Protein AF-A0A3M7KT30-F1 (afdb_monomer_lite)

pLDDT: mean 84.47, std 14.58, range [31.27, 97.88]

Sequence (359 aa):
PGTVALREIRKYQKSTELLIRKLPFQRLVREIAQDFKTDLRFQSSAVLALQEAAEAYLVGLFEDTNLAAIHAKRGKTSGSKAVSKSSKAGLQFPVGRIARYLKNGRYAERIGAGAPVYLAAVLEYLAAEVLELAGNAARDNKKTRIVPRHIQLAVRNDEELSKLLAGVTIAEGGVLPNIQSVLLPKKTGKKDEVSSDRPRGRMTNLTALAVAVGVPLGAGQALGIWSAPDIKDWYPKLQKPSWTPPVLFFGPAWSVLYTLMGFAAYRVWQAGAPPLAMGLYTLQLVLNLAWQPLMFKAHDLRAASYDITALLVVLAATIVEFRKVDPAASTLLLPYFAFSAFAAALTYAFRQRNPPKVD

Foldseek 3Di:
DDPVVVVVVVVPVVDPDQPDDLVVQVVVVVVVVCVVPNPDDDDPVRSVVVSVVVRVVVVVVVVVVVVVVVVVPDPDDDPDDPDQPCRVLVAPFRLVVQVVVCVVVCPDPDDDSCNSSVVRVVVRVVVVLLCLQLCLLCVLVVHPDRDLLSSLCSQCVDPVSCVVCVPPDRPPNDDDDDDDPVPDPPDDDDDDDDDDDHRQHPVNLVVLLCCLLVVLLVLVVVLCVVLVVLVVPPVVVFDFDPPDDDPVVVSVLSNLLSNLLSVLVSVCVVLPHDPLLVVLSVVLSVLVSVLSCCVRVVVPLPVSLVSLVVSLVSLVVNLVSSCVRPVVSSVSCVSVSVVSVVVSVRSVRSCVRCPDDPD

Radius of gyration: 32.73 Å; chains: 1; bounding box: 78×75×85 Å

Secondary structure (DSSP, 8-state):
--HHHHHHHHHHTT----SS-HHHHHHHHHHHHHHH-TTPPPPHHHHHHHHHHHHHHHHHHHHHHHHHHHHHT--SS--S----HHHHHT-SS-HHHHHHHHHHHT-SS---TTHHHHHHHHHHHHHHHHHHHHHHHHHHTT-SS--HHHHHHHHHHSHHHHHHTTT---TT--------GGGS----S------------HHHHHHHHHHHHHHHHHHHHHHHHHTHHHHHHTGGGS---TTPPPHHHHHHHHHHHHHHHHHHHHHHHHTT--HHHHHHHHHHHHHHHHHHHHHHTS--HHHHHHHHHHHHHHHHHHHHHHHHH-HHHHHHTHHHHHHHHHHHHHHHHHHHHSPPP--

Structure (mmCIF, N/CA/C/O backbone):
data_AF-A0A3M7KT30-F1
#
_entry.id   AF-A0A3M7KT30-F1
#
loop_
_atom_site.group_PDB
_atom_site.id
_atom_site.type_symbol
_atom_site.label_atom_id
_atom_site.label_alt_id
_atom_site.label_comp_id
_atom_site.label_asym_id
_atom_site.label_entity_id
_atom_site.label_seq_id
_atom_site.pdbx_PDB_ins_code
_atom_site.Cartn_x
_atom_site.Cartn_y
_atom_site.Cartn_z
_atom_site.occupancy
_atom_site.B_iso_or_equiv
_atom_site.auth_seq_id
_atom_site.auth_comp_id
_atom_site.auth_asym_id
_atom_site.auth_atom_id
_atom_site.pdbx_PDB_model_num
ATOM 1 N N . PRO A 1 1 ? -34.523 23.039 30.011 1.00 57.75 1 PRO A N 1
ATOM 2 C CA . PRO A 1 1 ? -35.481 21.952 29.687 1.00 57.75 1 PRO A CA 1
ATOM 3 C C . PRO A 1 1 ? -36.444 21.722 30.859 1.00 57.75 1 PRO A C 1
ATOM 5 O O . PRO A 1 1 ? -35.989 21.692 31.999 1.00 57.75 1 PRO A O 1
ATOM 8 N N . GLY A 1 2 ? -37.750 21.628 30.596 1.00 72.88 2 GLY A N 1
ATOM 9 C CA . GLY A 1 2 ? -38.762 21.416 31.638 1.00 72.88 2 GLY A CA 1
ATOM 10 C C . GLY A 1 2 ? -38.700 20.018 32.272 1.00 72.88 2 GLY A C 1
ATOM 11 O O . GLY A 1 2 ? -38.123 19.088 31.708 1.00 72.88 2 GLY A O 1
ATOM 12 N N . THR A 1 3 ? -39.319 19.856 33.443 1.00 77.12 3 THR A N 1
ATOM 13 C CA . THR A 1 3 ? -39.376 18.593 34.209 1.00 77.12 3 THR A CA 1
ATOM 14 C C . THR A 1 3 ? -40.065 17.452 33.451 1.00 77.12 3 THR A C 1
ATOM 16 O O . THR A 1 3 ? -39.685 16.293 33.614 1.00 77.12 3 THR A O 1
ATOM 19 N N . VAL A 1 4 ? -41.025 17.772 32.577 1.00 72.62 4 VAL A N 1
ATOM 20 C CA . VAL A 1 4 ? -41.719 16.812 31.700 1.00 72.62 4 VAL A CA 1
ATOM 21 C C . VAL A 1 4 ? -40.769 16.236 30.646 1.00 72.62 4 VAL A C 1
ATOM 23 O O . VAL A 1 4 ? -40.643 15.020 30.551 1.00 72.62 4 VAL A O 1
ATOM 26 N N . ALA A 1 5 ? -40.001 17.086 29.956 1.00 72.19 5 ALA A N 1
ATOM 27 C CA . ALA A 1 5 ? -39.020 16.650 28.957 1.00 72.19 5 ALA A CA 1
ATOM 28 C C . ALA A 1 5 ? -37.950 15.725 29.562 1.00 72.19 5 ALA A C 1
ATOM 30 O O . ALA A 1 5 ? -37.590 14.711 28.975 1.00 72.19 5 ALA A O 1
ATOM 31 N N . LEU A 1 6 ? -37.472 16.018 30.778 1.00 72.81 6 LEU A N 1
ATOM 32 C CA . LEU A 1 6 ? -36.521 15.141 31.475 1.00 72.81 6 LEU A CA 1
ATOM 33 C C . LEU A 1 6 ? -37.134 13.785 31.859 1.00 72.81 6 LEU A C 1
ATOM 35 O O . LEU A 1 6 ? -36.428 12.775 31.872 1.00 72.81 6 LEU A O 1
ATOM 39 N N . ARG A 1 7 ? -38.435 13.744 32.172 1.00 85.69 7 ARG A N 1
ATOM 40 C CA . ARG A 1 7 ? -39.161 12.498 32.451 1.00 85.69 7 ARG A CA 1
ATOM 41 C C . ARG A 1 7 ? -39.341 11.668 31.181 1.00 85.69 7 ARG A C 1
ATOM 43 O O . ARG A 1 7 ? -39.123 10.463 31.230 1.00 85.69 7 ARG A O 1
ATOM 50 N N . GLU A 1 8 ? -39.681 12.303 30.064 1.00 77.94 8 GLU A N 1
ATOM 51 C CA . GLU A 1 8 ? -39.823 11.646 28.760 1.00 77.94 8 GLU A CA 1
ATOM 52 C C . GLU A 1 8 ? -38.491 11.103 28.247 1.00 77.94 8 GLU A C 1
ATOM 54 O O . GLU A 1 8 ? -38.425 9.935 27.885 1.00 77.94 8 GLU A O 1
ATOM 59 N N . ILE A 1 9 ? -37.406 11.880 28.330 1.00 79.25 9 ILE A N 1
ATOM 60 C CA . ILE A 1 9 ? -36.055 11.410 27.979 1.00 79.25 9 ILE A CA 1
ATOM 61 C C . ILE A 1 9 ? -35.697 10.162 28.790 1.00 79.25 9 ILE A C 1
ATOM 63 O O . ILE A 1 9 ? -35.266 9.161 28.228 1.00 79.25 9 ILE A O 1
ATOM 67 N N . ARG A 1 10 ? -35.929 10.177 30.109 1.00 82.25 10 ARG A N 1
ATOM 68 C CA . ARG A 1 10 ? -35.672 9.008 30.966 1.00 82.25 10 ARG A CA 1
ATOM 69 C C . ARG A 1 10 ? -36.582 7.821 30.651 1.00 82.25 10 ARG A C 1
ATOM 71 O O . ARG A 1 10 ? -36.157 6.690 30.860 1.00 82.25 10 ARG A O 1
ATOM 78 N N . LYS A 1 11 ? -37.818 8.061 30.202 1.00 84.88 11 LYS A N 1
ATOM 79 C CA . LYS A 1 11 ? -38.741 7.011 29.752 1.00 84.88 11 LYS A CA 1
ATOM 80 C C . LYS A 1 11 ? -38.208 6.364 28.471 1.00 84.88 11 LYS A C 1
ATOM 82 O O . LYS A 1 11 ? -38.023 5.154 28.465 1.00 84.88 11 LYS A O 1
ATOM 87 N N . TYR A 1 12 ? -37.876 7.164 27.456 1.00 78.56 12 TYR A N 1
ATOM 88 C CA . TYR A 1 12 ? -37.377 6.675 26.168 1.00 78.56 12 TYR A CA 1
ATOM 89 C C . TYR A 1 12 ? -35.990 6.031 26.263 1.00 78.56 12 TYR A C 1
ATOM 91 O O . TYR A 1 12 ? -35.747 5.030 25.611 1.00 78.56 12 TYR A O 1
ATOM 99 N N . GLN A 1 13 ? -35.107 6.509 27.144 1.00 78.44 13 GLN A N 1
ATOM 100 C CA . GLN A 1 13 ? -33.811 5.862 27.409 1.00 78.44 13 GLN A CA 1
ATOM 101 C C . GLN A 1 13 ? -33.932 4.479 28.068 1.00 78.44 13 GLN A C 1
ATOM 103 O O . GLN A 1 13 ? -32.969 3.717 28.069 1.00 78.44 13 GLN A O 1
ATOM 108 N N . LYS A 1 14 ? -35.085 4.166 28.671 1.00 83.31 14 LYS A N 1
ATOM 109 C CA . LYS A 1 14 ? -35.356 2.877 29.323 1.00 83.31 14 LYS A CA 1
ATOM 110 C C . LYS A 1 14 ? -36.206 1.936 28.468 1.00 83.31 14 LYS A C 1
ATOM 112 O O . LYS A 1 14 ? -36.348 0.776 28.840 1.00 83.31 14 LYS A O 1
ATOM 117 N N . SER A 1 15 ? -36.779 2.418 27.368 1.00 78.69 15 SER A N 1
ATOM 118 C CA . SER A 1 15 ? -37.619 1.637 26.460 1.00 78.69 15 SER A CA 1
ATOM 119 C C . SER A 1 15 ? -36.925 1.438 25.119 1.00 78.69 15 SER A C 1
ATOM 121 O O . SER A 1 15 ? -36.250 2.337 24.636 1.00 78.69 15 SER A O 1
ATOM 123 N N . THR A 1 16 ? -37.172 0.311 24.463 1.00 80.62 16 THR A N 1
ATOM 124 C CA . THR A 1 16 ? -36.776 0.079 23.062 1.00 80.62 16 THR A CA 1
ATOM 125 C C . THR A 1 16 ? -37.938 0.323 22.095 1.00 80.62 16 THR A C 1
ATOM 127 O O . THR A 1 16 ? -37.958 -0.218 20.994 1.00 80.62 16 THR A O 1
ATOM 130 N N . GLU A 1 17 ? -38.958 1.067 22.529 1.00 81.75 17 GLU A N 1
ATOM 131 C CA . GLU A 1 17 ? -40.117 1.397 21.702 1.00 81.75 17 GLU A CA 1
ATOM 132 C C . GLU A 1 17 ? -39.745 2.441 20.645 1.00 81.75 17 GLU A C 1
ATOM 134 O O . GLU A 1 17 ? -39.062 3.423 20.933 1.00 81.75 17 GLU A O 1
ATOM 139 N N . LEU A 1 18 ? -40.235 2.217 19.428 1.00 83.69 18 LEU A N 1
ATOM 140 C CA . LEU A 1 18 ? -40.101 3.136 18.306 1.00 83.69 18 LEU A CA 1
ATOM 141 C C . LEU A 1 18 ? -41.002 4.371 18.498 1.00 83.69 18 LEU A C 1
ATOM 143 O O . LEU A 1 18 ? -42.106 4.282 19.040 1.00 83.69 18 LEU A O 1
ATOM 147 N N . LEU A 1 19 ? -40.514 5.530 18.062 1.00 84.88 19 LEU A N 1
ATOM 148 C CA . LEU A 1 19 ? -41.143 6.846 18.171 1.00 84.88 19 LEU A CA 1
ATOM 149 C C . LEU A 1 19 ? -42.423 6.951 17.336 1.00 84.88 19 LEU A C 1
ATOM 151 O O . LEU A 1 19 ? -43.377 7.620 17.744 1.00 84.88 19 LEU A O 1
ATOM 155 N N . ILE A 1 20 ? -42.464 6.308 16.167 1.00 88.12 20 ILE A N 1
ATOM 156 C CA . ILE A 1 20 ? -43.621 6.319 15.274 1.00 88.12 20 ILE A CA 1
ATOM 157 C C . ILE A 1 20 ? -44.490 5.094 15.569 1.00 88.12 20 ILE A C 1
ATOM 159 O O . ILE A 1 20 ? -44.031 3.974 15.799 1.00 88.12 20 ILE A O 1
ATOM 163 N N . ARG A 1 21 ? -45.812 5.275 15.537 1.00 90.31 21 ARG A N 1
ATOM 164 C CA . ARG A 1 21 ? -46.733 4.142 15.672 1.00 90.31 21 ARG A CA 1
ATOM 165 C C . ARG A 1 21 ? -46.599 3.223 14.454 1.00 90.31 21 ARG A C 1
ATOM 167 O O . ARG A 1 21 ? -46.808 3.646 13.318 1.00 90.31 21 ARG A O 1
ATOM 174 N N . LYS A 1 22 ? -46.346 1.939 14.715 1.00 86.00 22 LYS A N 1
ATOM 175 C CA . LYS A 1 22 ? -46.094 0.909 13.694 1.00 86.00 22 LYS A CA 1
ATOM 176 C C . LYS A 1 22 ? -47.195 0.788 12.637 1.00 86.00 22 LYS A C 1
ATOM 178 O O . LYS A 1 22 ? -46.905 0.649 11.454 1.00 86.00 22 LYS A O 1
ATOM 183 N N . LEU A 1 23 ? -48.466 0.852 13.043 1.00 89.12 23 LEU A N 1
ATOM 184 C CA . LEU A 1 23 ? -49.597 0.643 12.133 1.00 89.12 23 LEU A CA 1
ATOM 185 C C . LEU A 1 23 ? -49.762 1.782 11.097 1.00 89.12 23 LEU A C 1
ATOM 187 O O . LEU A 1 23 ? -49.861 1.466 9.913 1.00 89.12 23 LEU A O 1
ATOM 191 N N . PRO A 1 24 ? -49.748 3.078 11.478 1.00 92.94 24 PRO A N 1
ATOM 192 C CA . PRO A 1 24 ? -49.675 4.183 10.517 1.00 92.94 24 PRO A CA 1
ATOM 193 C C . PRO A 1 24 ? -48.463 4.118 9.581 1.00 92.94 24 PRO A C 1
ATOM 195 O O . PRO A 1 24 ? -48.635 4.250 8.373 1.00 92.94 24 PRO A O 1
ATOM 198 N N . PHE A 1 25 ? -47.264 3.849 10.115 1.00 93.31 25 PHE A N 1
ATOM 199 C CA . PHE A 1 25 ? -46.046 3.741 9.305 1.00 93.31 25 PHE A CA 1
ATOM 200 C C . PHE A 1 25 ? -46.161 2.622 8.263 1.00 93.31 25 PHE A C 1
ATOM 202 O O . PHE A 1 25 ? -45.909 2.824 7.080 1.00 93.31 25 PHE A O 1
ATOM 209 N N . GLN A 1 26 ? -46.645 1.451 8.680 1.00 91.38 26 GLN A N 1
ATOM 210 C CA . GLN A 1 26 ? -46.874 0.323 7.785 1.00 91.38 26 GLN A CA 1
ATOM 211 C C . GLN A 1 26 ? -47.901 0.628 6.684 1.00 91.38 26 GLN A C 1
ATOM 213 O O . GLN A 1 26 ? -47.749 0.118 5.574 1.00 91.38 26 GLN A O 1
ATOM 218 N N . ARG A 1 27 ? -48.957 1.404 6.974 1.00 91.06 27 ARG A N 1
ATOM 219 C CA . ARG A 1 27 ? -49.944 1.813 5.959 1.00 91.06 27 ARG A CA 1
ATOM 220 C C . ARG A 1 27 ? -49.300 2.711 4.908 1.00 91.06 27 ARG A C 1
ATOM 222 O O . ARG A 1 27 ? -49.424 2.404 3.731 1.00 91.06 27 ARG A O 1
ATOM 229 N N . LEU A 1 28 ? -48.536 3.712 5.344 1.00 92.12 28 LEU A N 1
ATOM 230 C CA . LEU A 1 28 ? -47.822 4.628 4.455 1.00 92.12 28 LEU A CA 1
ATOM 231 C C . LEU A 1 28 ? -46.813 3.898 3.558 1.00 92.12 28 LEU A C 1
ATOM 233 O O . LEU A 1 28 ? -46.776 4.120 2.355 1.00 92.12 28 LEU A O 1
ATOM 237 N N . VAL A 1 29 ? -46.023 2.980 4.124 1.00 91.12 29 VAL A N 1
ATOM 238 C CA . VAL A 1 29 ? -45.066 2.173 3.347 1.00 91.12 29 VAL A CA 1
ATOM 239 C C . VAL A 1 29 ? -45.775 1.374 2.252 1.00 91.12 29 VAL A C 1
ATOM 241 O O . VAL A 1 29 ? -45.250 1.242 1.151 1.00 91.12 29 VAL A O 1
ATOM 244 N N . ARG A 1 30 ? -46.965 0.837 2.541 1.00 86.38 30 ARG A N 1
ATOM 245 C CA . ARG A 1 30 ? -47.746 0.064 1.566 1.00 86.38 30 ARG A CA 1
ATOM 246 C C . ARG A 1 30 ? -48.380 0.946 0.499 1.00 86.38 30 ARG A C 1
ATOM 248 O O . ARG A 1 30 ? -48.378 0.530 -0.648 1.00 86.38 30 ARG A O 1
ATOM 255 N N . GLU A 1 31 ? -48.879 2.118 0.873 1.00 88.94 31 GLU A N 1
ATOM 256 C CA . GLU A 1 31 ? -49.413 3.121 -0.053 1.00 88.94 31 GLU A CA 1
ATOM 257 C C . GLU A 1 31 ? -48.336 3.560 -1.053 1.00 88.94 31 GLU A C 1
ATOM 259 O O . GLU A 1 31 ? -48.501 3.361 -2.249 1.00 88.94 31 GLU A O 1
ATOM 264 N N . ILE A 1 32 ? -47.167 3.993 -0.569 1.00 90.62 32 ILE A N 1
ATOM 265 C CA . ILE A 1 32 ? -46.044 4.396 -1.432 1.00 90.62 32 ILE A CA 1
ATOM 266 C C . ILE A 1 32 ? -45.581 3.233 -2.317 1.00 90.62 32 ILE A C 1
ATOM 268 O O . ILE A 1 32 ? -45.279 3.416 -3.490 1.00 90.62 32 ILE A O 1
ATOM 272 N N . ALA A 1 33 ? -45.512 2.014 -1.778 1.00 87.38 33 ALA A N 1
ATOM 273 C CA . ALA A 1 33 ? -45.078 0.855 -2.552 1.00 87.38 33 ALA A CA 1
ATOM 274 C C . ALA A 1 33 ? -46.035 0.498 -3.700 1.00 87.38 33 ALA A C 1
ATOM 276 O O . ALA A 1 33 ? -45.580 -0.031 -4.717 1.00 87.38 33 ALA A O 1
ATOM 277 N N . GLN A 1 34 ? -47.334 0.781 -3.547 1.00 83.19 34 GLN A N 1
ATOM 278 C CA . GLN A 1 34 ? -48.336 0.537 -4.586 1.00 83.19 34 GLN A CA 1
ATOM 279 C C . GLN A 1 34 ? -48.102 1.405 -5.827 1.00 83.19 34 GLN A C 1
ATOM 281 O O . GLN A 1 34 ? -48.357 0.918 -6.928 1.00 83.19 34 GLN A O 1
ATOM 286 N N . ASP A 1 35 ? -47.530 2.603 -5.674 1.00 87.50 35 ASP A N 1
ATOM 287 C CA . ASP A 1 35 ? -47.177 3.487 -6.796 1.00 87.50 35 ASP A CA 1
ATOM 288 C C . ASP A 1 35 ? -46.046 2.917 -7.667 1.00 87.50 35 ASP A C 1
ATOM 290 O O . ASP A 1 35 ? -45.959 3.204 -8.860 1.00 87.50 35 ASP A O 1
ATOM 294 N N . PHE A 1 36 ? -45.174 2.082 -7.090 1.00 86.12 36 PHE A N 1
ATOM 295 C CA . PHE A 1 36 ? -44.068 1.451 -7.818 1.00 86.12 36 PHE A CA 1
ATOM 296 C C . PHE A 1 36 ? -44.461 0.116 -8.440 1.00 86.12 36 PHE A C 1
ATOM 298 O O . PHE A 1 36 ? -44.013 -0.221 -9.538 1.00 86.12 36 PHE A O 1
ATOM 305 N N . LYS A 1 37 ? -45.246 -0.686 -7.715 1.00 85.69 37 LYS A N 1
ATOM 306 C CA . LYS A 1 37 ? -45.729 -1.979 -8.191 1.00 85.69 37 LYS A CA 1
ATOM 307 C C . LYS A 1 37 ? -46.957 -2.411 -7.399 1.00 85.69 37 LYS A C 1
ATOM 309 O O . LYS A 1 37 ? -46.898 -2.590 -6.180 1.00 85.69 37 LYS A O 1
ATOM 314 N N . THR A 1 38 ? -48.045 -2.673 -8.116 1.00 79.19 38 THR A N 1
ATOM 315 C CA . THR A 1 38 ? -49.253 -3.260 -7.536 1.00 79.19 38 THR A CA 1
ATOM 316 C C . THR A 1 38 ? -48.941 -4.659 -6.979 1.00 79.19 38 THR A C 1
ATOM 318 O O . THR A 1 38 ? -48.131 -5.401 -7.534 1.00 79.19 38 THR A O 1
ATOM 321 N N . ASP A 1 39 ? -49.549 -5.006 -5.841 1.00 79.62 39 ASP A N 1
ATOM 322 C CA . ASP A 1 39 ? -49.468 -6.325 -5.177 1.00 79.62 39 ASP A CA 1
ATOM 323 C C . ASP A 1 39 ? -48.179 -6.686 -4.409 1.00 79.62 39 ASP A C 1
ATOM 325 O O . ASP A 1 39 ? -47.948 -7.854 -4.073 1.00 79.62 39 ASP A O 1
ATOM 329 N N . LEU A 1 40 ? -47.355 -5.707 -4.024 1.00 82.56 40 LEU A N 1
ATOM 330 C CA . LEU A 1 40 ? -46.217 -5.958 -3.130 1.00 82.56 40 LEU A CA 1
ATOM 331 C C . LEU A 1 40 ? -46.657 -6.384 -1.712 1.00 82.56 40 LEU A C 1
ATOM 333 O O . LEU A 1 40 ? -47.360 -5.668 -0.992 1.00 82.56 40 LEU A O 1
ATOM 337 N N . ARG A 1 41 ? -46.183 -7.557 -1.264 1.00 82.25 41 ARG A N 1
ATOM 338 C CA . ARG A 1 41 ? -46.398 -8.075 0.099 1.00 82.25 41 ARG A CA 1
ATOM 339 C C . ARG A 1 41 ? -45.148 -7.885 0.952 1.00 82.25 41 ARG A C 1
ATOM 341 O O . ARG A 1 41 ? -44.102 -8.455 0.670 1.00 82.25 41 ARG A O 1
ATOM 348 N N . PHE A 1 42 ? -45.280 -7.136 2.043 1.00 82.69 42 PHE A N 1
ATOM 349 C CA . PHE A 1 42 ? -44.195 -6.921 3.000 1.00 82.69 42 PHE A CA 1
ATOM 350 C C . PHE A 1 42 ? -44.252 -7.906 4.167 1.00 82.69 42 PHE A C 1
ATOM 352 O O . PHE A 1 42 ? -45.289 -8.014 4.834 1.00 82.69 42 PHE A O 1
ATOM 359 N N . GLN A 1 43 ? -43.117 -8.551 4.449 1.00 88.56 43 GLN A N 1
ATOM 360 C CA . GLN A 1 43 ? -42.885 -9.295 5.686 1.00 88.56 43 GLN A CA 1
ATOM 361 C C . GLN A 1 43 ? -42.844 -8.331 6.884 1.00 88.56 43 GLN A C 1
ATOM 363 O O . GLN A 1 43 ? -42.355 -7.206 6.775 1.00 88.56 43 GLN A O 1
ATOM 368 N N . SER A 1 44 ? -43.338 -8.764 8.046 1.00 81.81 44 SER A N 1
ATOM 369 C CA . SER A 1 44 ? -43.409 -7.932 9.257 1.00 81.81 44 SER A CA 1
ATOM 370 C C . SER A 1 44 ? -42.038 -7.449 9.752 1.00 81.81 44 SER A C 1
ATOM 372 O O . SER A 1 44 ? -41.939 -6.328 10.249 1.00 81.81 44 SER A O 1
ATOM 374 N N . SER A 1 45 ? -40.990 -8.261 9.586 1.00 87.81 45 SER A N 1
ATOM 375 C CA . SER A 1 45 ? -39.600 -7.910 9.907 1.00 87.81 45 SER A CA 1
ATOM 376 C C . SER A 1 45 ? -39.028 -6.849 8.966 1.00 87.81 45 SER A C 1
ATOM 378 O O . SER A 1 45 ? -38.319 -5.961 9.421 1.00 87.81 45 SER A O 1
ATOM 380 N N . ALA A 1 46 ? -39.380 -6.887 7.677 1.00 84.56 46 ALA A N 1
ATOM 381 C CA . ALA A 1 46 ? -38.926 -5.899 6.700 1.00 84.56 46 ALA A CA 1
ATOM 382 C C . ALA A 1 46 ? -39.520 -4.510 6.980 1.00 84.56 46 ALA A C 1
ATOM 384 O O . ALA A 1 46 ? -38.813 -3.509 6.919 1.00 84.56 46 ALA A O 1
ATOM 385 N N . VAL A 1 47 ? -40.804 -4.448 7.356 1.00 84.94 47 VAL A N 1
ATOM 386 C CA . VAL A 1 47 ? -41.444 -3.185 7.766 1.00 84.94 47 VAL A CA 1
ATOM 387 C C . VAL A 1 47 ? -40.827 -2.652 9.060 1.00 84.94 47 VAL A C 1
ATOM 389 O O . VAL A 1 47 ? -40.630 -1.448 9.177 1.00 84.94 47 VAL A O 1
ATOM 392 N N . LEU A 1 48 ? -40.501 -3.534 10.013 1.00 85.69 48 LEU A N 1
ATOM 393 C CA . LEU A 1 48 ? -39.843 -3.143 11.262 1.00 85.69 48 LEU A CA 1
ATOM 394 C C . LEU A 1 48 ? -38.445 -2.567 11.004 1.00 85.69 48 LEU A C 1
ATOM 396 O O . LEU A 1 48 ? -38.151 -1.484 11.489 1.00 85.69 48 LEU A O 1
ATOM 400 N N . ALA A 1 49 ? -37.631 -3.237 10.1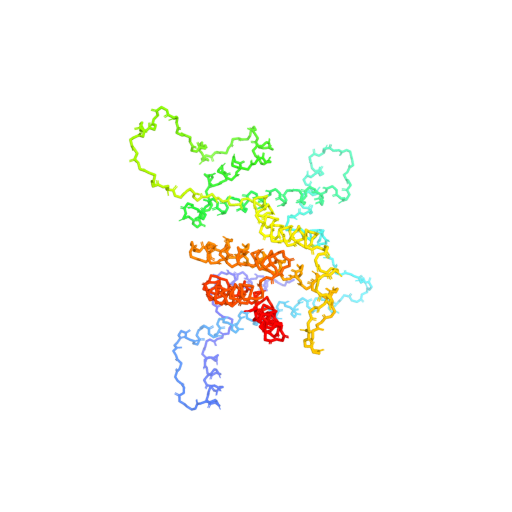86 1.00 86.81 49 ALA A N 1
ATOM 401 C CA . ALA A 1 49 ? -36.298 -2.760 9.824 1.00 86.81 49 ALA A CA 1
ATOM 402 C C . ALA A 1 49 ? -36.348 -1.412 9.086 1.00 86.81 49 ALA A C 1
ATOM 404 O O . ALA A 1 49 ? -35.544 -0.521 9.350 1.00 86.81 49 ALA A O 1
ATOM 405 N N . LEU A 1 50 ? -37.325 -1.235 8.189 1.00 89.19 50 LEU A N 1
ATOM 406 C CA . LEU A 1 50 ? -37.536 0.038 7.502 1.00 89.19 50 LEU A CA 1
ATOM 407 C C . LEU A 1 50 ? -37.935 1.149 8.483 1.00 89.19 50 LEU A C 1
ATOM 409 O O . LEU A 1 50 ? -37.484 2.283 8.341 1.00 89.19 50 LEU A O 1
ATOM 413 N N . GLN A 1 51 ? -38.753 0.821 9.485 1.00 91.44 51 GLN A N 1
ATOM 414 C CA . GLN A 1 51 ? -39.151 1.763 10.524 1.00 91.44 51 GLN A CA 1
ATOM 415 C C . GLN A 1 51 ? -37.970 2.154 11.419 1.00 91.44 51 GLN A C 1
ATOM 417 O O . GLN A 1 51 ? -37.760 3.339 11.657 1.00 91.44 51 GLN A O 1
ATOM 422 N N . GLU A 1 52 ? -37.167 1.184 11.858 1.00 88.75 52 GLU A N 1
ATOM 423 C CA . GLU A 1 52 ? -35.952 1.422 12.646 1.00 88.75 52 GLU A CA 1
ATOM 424 C C . GLU A 1 52 ? -34.972 2.338 11.906 1.00 88.75 52 GLU A C 1
ATOM 426 O O . GLU A 1 52 ? -34.473 3.309 12.476 1.00 88.75 52 GLU A O 1
ATOM 431 N N . ALA A 1 53 ? -34.743 2.082 10.615 1.00 89.56 53 ALA A N 1
ATOM 432 C CA . ALA A 1 53 ? -33.862 2.902 9.791 1.00 89.56 53 ALA A CA 1
ATOM 433 C C . ALA A 1 53 ? -34.400 4.331 9.598 1.00 89.56 53 ALA A C 1
ATOM 435 O O . ALA A 1 53 ? -33.646 5.299 9.725 1.00 89.56 53 ALA A O 1
ATOM 436 N N . ALA A 1 54 ? -35.700 4.475 9.320 1.00 90.62 54 ALA A N 1
ATOM 437 C CA . ALA A 1 54 ? -36.332 5.779 9.143 1.00 90.62 54 ALA A CA 1
ATOM 438 C C . ALA A 1 54 ? -36.285 6.612 10.432 1.00 90.62 54 ALA A C 1
ATOM 440 O O . ALA A 1 54 ? -35.967 7.800 10.398 1.00 90.62 54 ALA A O 1
ATOM 441 N N . GLU A 1 55 ? -36.556 5.994 11.580 1.00 89.62 55 GLU A N 1
ATOM 442 C CA . GLU A 1 55 ? -36.524 6.684 12.866 1.00 89.62 55 GLU A CA 1
ATOM 443 C C . GLU A 1 55 ? -35.108 7.036 13.313 1.00 89.62 55 GLU A C 1
ATOM 445 O O . GLU A 1 55 ? -34.901 8.138 13.816 1.00 89.62 55 GLU A O 1
ATOM 450 N N . ALA A 1 56 ? -34.119 6.174 13.063 1.00 87.31 56 ALA A N 1
ATOM 451 C CA . ALA A 1 56 ? -32.718 6.501 13.316 1.00 87.31 56 ALA A CA 1
ATOM 452 C C . ALA A 1 56 ? -32.275 7.743 12.521 1.00 87.31 56 ALA A C 1
ATOM 454 O O . ALA A 1 56 ? -31.627 8.636 13.071 1.00 87.31 56 ALA A O 1
ATOM 455 N N . TYR A 1 57 ? -32.677 7.836 11.249 1.00 88.06 57 TYR A N 1
ATOM 456 C CA . TYR A 1 57 ? -32.397 9.007 10.421 1.00 88.06 57 TYR A CA 1
ATOM 457 C C . TYR A 1 57 ? -33.106 10.269 10.936 1.00 88.06 57 TYR A C 1
ATOM 459 O O . TYR A 1 57 ? -32.479 11.321 11.064 1.00 88.06 57 TYR A O 1
ATOM 467 N N . LEU A 1 58 ? -34.394 10.171 11.288 1.00 85.06 58 LEU A N 1
ATOM 468 C CA . LEU A 1 58 ? -35.162 11.296 11.831 1.00 85.06 58 LEU A CA 1
ATOM 469 C C . LEU A 1 58 ? -34.590 11.806 13.156 1.00 85.06 58 LEU A C 1
ATOM 471 O O . LEU A 1 58 ? -34.527 13.016 13.360 1.00 85.06 58 LEU A O 1
ATOM 475 N N . VAL A 1 59 ? -34.147 10.912 14.044 1.00 85.19 59 VAL A N 1
ATOM 476 C CA . VAL A 1 59 ? -33.504 11.291 15.311 1.00 85.19 59 VAL A CA 1
ATOM 477 C C . VAL A 1 59 ? -32.231 12.097 15.053 1.00 85.19 59 VAL A C 1
ATOM 479 O O . VAL A 1 59 ? -32.074 13.160 15.652 1.00 85.19 59 VAL A O 1
ATOM 482 N N . GLY A 1 60 ? -31.376 11.657 14.123 1.00 84.94 60 GLY A N 1
ATOM 483 C CA . GLY A 1 60 ? -30.182 12.414 13.727 1.00 84.94 60 GLY A CA 1
ATOM 484 C C . GLY A 1 60 ? -30.526 13.783 13.129 1.00 84.94 60 GLY A C 1
ATOM 485 O O . GLY A 1 60 ? -29.974 14.802 13.536 1.00 84.94 60 GLY A O 1
ATOM 486 N N . LEU A 1 61 ? -31.521 13.840 12.239 1.00 85.44 61 LEU A N 1
ATOM 487 C CA . LEU A 1 61 ? -31.974 15.096 11.637 1.00 85.44 61 LEU A CA 1
ATOM 488 C C . LEU A 1 61 ? -32.534 16.081 12.680 1.00 85.44 61 LEU A C 1
ATOM 490 O O . LEU A 1 61 ? -32.284 17.288 12.596 1.00 85.44 61 LEU A O 1
ATOM 494 N N . PHE A 1 62 ? -33.286 15.599 13.673 1.00 80.38 62 PHE A N 1
ATOM 495 C CA . PHE A 1 62 ? -33.797 16.438 14.759 1.00 80.38 62 PHE A CA 1
ATOM 496 C C . PHE A 1 62 ? -32.698 16.882 15.726 1.00 80.38 62 PHE A C 1
ATOM 498 O O . PHE A 1 62 ? -32.774 18.003 16.234 1.00 80.38 62 PHE A O 1
ATOM 505 N N . GLU A 1 63 ? -31.672 16.060 15.958 1.00 80.31 63 GLU A N 1
ATOM 506 C CA . GLU A 1 63 ? -30.479 16.462 16.705 1.00 80.31 63 GLU A CA 1
ATOM 507 C C . GLU A 1 63 ? -29.782 17.636 16.006 1.00 80.31 63 GLU A C 1
ATOM 509 O O . GLU A 1 63 ? -29.585 18.686 16.624 1.00 80.31 63 GLU A O 1
ATOM 514 N N . ASP A 1 64 ? -29.536 17.523 14.701 1.00 76.31 64 ASP A N 1
ATOM 515 C CA . ASP A 1 64 ? -28.928 18.581 13.888 1.00 76.31 64 ASP A CA 1
ATOM 516 C C . ASP A 1 64 ? -29.795 19.845 13.822 1.00 76.31 64 ASP A C 1
ATOM 518 O O . ASP A 1 64 ? -29.299 20.968 13.960 1.00 76.31 64 ASP A O 1
ATOM 522 N N . THR A 1 65 ? -31.112 19.686 13.683 1.00 75.69 65 THR A N 1
ATOM 523 C CA . THR A 1 65 ? -32.063 20.808 13.662 1.00 75.69 65 THR A CA 1
ATOM 524 C C . THR A 1 65 ? -32.116 21.517 15.014 1.00 75.69 65 THR A C 1
ATOM 526 O O . THR A 1 65 ? -32.140 22.746 15.071 1.00 75.69 65 THR A O 1
ATOM 529 N N . ASN A 1 66 ? -32.084 20.773 16.122 1.00 74.12 66 ASN A N 1
ATOM 530 C CA . ASN A 1 66 ? -32.011 21.343 17.464 1.00 74.12 66 ASN A CA 1
ATOM 531 C C . ASN A 1 66 ? -30.675 22.070 17.681 1.00 74.12 66 ASN A C 1
ATOM 533 O O . ASN A 1 66 ? -30.655 23.181 18.216 1.00 74.12 66 ASN A O 1
ATOM 537 N N . LEU A 1 67 ? -29.562 21.503 17.203 1.00 69.12 67 LEU A N 1
ATOM 538 C CA . LEU A 1 67 ? -28.267 22.180 17.199 1.00 69.12 67 LEU A CA 1
ATOM 539 C C . LEU A 1 67 ? -28.326 23.487 16.396 1.00 69.12 67 LEU A C 1
ATOM 541 O O . LEU A 1 67 ? -27.850 24.514 16.885 1.00 69.12 67 LEU A O 1
ATOM 545 N N . ALA A 1 68 ? -28.956 23.498 15.221 1.00 67.25 68 ALA A N 1
ATOM 546 C CA . ALA A 1 68 ? -29.145 24.701 14.410 1.00 67.25 68 ALA A CA 1
ATOM 547 C C . ALA A 1 68 ? -30.072 25.739 15.083 1.00 67.25 68 ALA A C 1
ATOM 549 O O . ALA A 1 68 ? -29.763 26.932 15.103 1.00 67.25 68 ALA A O 1
ATOM 550 N N . ALA A 1 69 ? -31.165 25.306 15.714 1.00 63.59 69 ALA A N 1
ATOM 551 C CA . ALA A 1 69 ? -32.123 26.177 16.400 1.00 63.59 69 ALA A CA 1
ATOM 552 C C . ALA A 1 69 ? -31.546 26.820 17.675 1.00 63.59 69 ALA A C 1
ATOM 554 O O . ALA A 1 69 ? -31.805 27.993 17.957 1.00 63.59 69 ALA A O 1
ATOM 555 N N . ILE A 1 70 ? -30.706 26.092 18.423 1.00 59.03 70 ILE A N 1
ATOM 556 C CA . ILE A 1 70 ? -29.954 26.634 19.568 1.00 59.03 70 ILE A CA 1
ATOM 557 C C . ILE A 1 70 ? -28.983 27.738 19.113 1.00 59.03 70 ILE A C 1
ATOM 559 O O . ILE A 1 70 ? -28.770 28.706 19.847 1.00 59.03 70 ILE A O 1
ATOM 563 N N . HIS A 1 71 ? -28.436 27.644 17.896 1.00 52.59 71 HIS A N 1
ATOM 564 C CA . HIS A 1 71 ? -27.580 28.686 17.321 1.00 52.59 71 HIS A CA 1
ATOM 565 C C . HIS A 1 71 ? -28.362 29.943 16.884 1.00 52.59 71 HIS A C 1
ATOM 567 O O . HIS A 1 71 ? -27.826 31.045 16.991 1.00 52.59 71 HIS A O 1
ATOM 573 N N . ALA A 1 72 ? -29.632 29.827 16.472 1.00 47.47 72 ALA A N 1
ATOM 574 C CA . ALA A 1 72 ? -30.427 30.955 15.962 1.00 47.47 72 ALA A CA 1
ATOM 575 C C . ALA A 1 72 ? -30.825 32.007 17.026 1.00 47.47 72 ALA A C 1
ATOM 577 O O . ALA A 1 72 ? -31.071 33.163 16.689 1.00 47.47 72 ALA A O 1
ATOM 578 N N . LYS A 1 73 ? -30.859 31.660 18.322 1.00 45.75 73 LYS A N 1
ATOM 579 C CA . LYS A 1 73 ? -31.299 32.570 19.407 1.00 45.75 73 LYS A CA 1
ATOM 580 C C . LYS A 1 73 ? -30.184 33.347 20.120 1.00 45.75 73 LYS A C 1
ATOM 582 O O . LYS A 1 73 ? -30.438 33.965 21.153 1.00 45.75 73 LYS A O 1
ATOM 587 N N . ARG A 1 74 ? -28.953 33.356 19.600 1.00 45.09 74 ARG A N 1
ATOM 588 C CA . ARG A 1 74 ? -27.802 33.987 20.276 1.00 45.09 74 ARG A CA 1
ATOM 589 C C . ARG A 1 74 ? -27.146 35.094 19.447 1.00 45.09 74 ARG A C 1
ATOM 591 O O . ARG A 1 74 ? -25.936 35.139 19.275 1.00 45.09 74 ARG A O 1
ATOM 598 N N . GLY A 1 75 ? -27.968 36.022 18.960 1.00 42.41 75 GLY A N 1
ATOM 599 C CA . GLY A 1 75 ? -27.541 37.241 18.272 1.00 42.41 75 GLY A CA 1
ATOM 600 C C . GLY A 1 75 ? -27.285 38.418 19.218 1.00 42.41 75 GLY A C 1
ATOM 601 O O . GLY A 1 75 ? -28.061 39.365 19.242 1.00 42.41 75 GLY A O 1
ATOM 602 N N . LYS A 1 76 ? -26.184 38.376 19.975 1.00 42.81 76 LYS A N 1
ATOM 603 C CA . LYS A 1 76 ? -25.388 39.571 20.322 1.00 42.81 76 LYS A CA 1
ATOM 604 C C . LYS A 1 76 ? -23.910 39.153 20.355 1.00 42.81 76 LYS A C 1
ATOM 606 O O . LYS A 1 76 ? -23.426 38.610 21.341 1.00 42.81 76 LYS A O 1
ATOM 611 N N . THR A 1 77 ? -23.277 39.328 19.188 1.00 52.97 77 THR A N 1
ATOM 612 C CA . THR A 1 77 ? -21.831 39.346 18.871 1.00 52.97 77 THR A CA 1
ATOM 613 C C . THR A 1 77 ? -20.914 38.327 19.569 1.00 52.97 77 THR A C 1
ATOM 615 O O . THR A 1 77 ? -20.266 38.653 20.559 1.00 52.97 77 THR A O 1
ATOM 618 N N . SER A 1 78 ? -20.752 37.128 18.987 1.00 41.56 78 SER A N 1
ATOM 619 C CA . SER A 1 78 ? -19.595 36.243 19.243 1.00 41.56 78 SER A CA 1
ATOM 620 C C . SER A 1 78 ? -19.378 35.203 18.126 1.00 41.56 78 SER A C 1
ATOM 622 O O . SER A 1 78 ? -19.888 34.084 18.145 1.00 41.56 78 SER A O 1
ATOM 624 N N . GLY A 1 79 ? -18.588 35.567 17.115 1.00 50.91 79 GLY A N 1
ATOM 625 C CA . GLY A 1 79 ? -18.191 34.666 16.031 1.00 50.91 79 GLY A CA 1
ATOM 626 C C . GLY A 1 79 ? -17.019 33.761 16.419 1.00 50.91 79 GLY A C 1
ATOM 627 O O . GLY A 1 79 ? -15.872 34.108 16.178 1.00 50.91 79 GLY A O 1
ATOM 628 N N . SER A 1 80 ? -17.288 32.606 17.032 1.00 47.91 80 SER A N 1
ATOM 629 C CA . SER A 1 80 ? -16.572 31.337 16.786 1.00 47.91 80 SER A CA 1
ATOM 630 C C . SER A 1 80 ? -17.212 30.212 17.606 1.00 47.91 80 SER A C 1
ATOM 632 O O . SER A 1 80 ? -17.492 30.372 18.794 1.00 47.91 80 SER A O 1
ATOM 634 N N . LYS A 1 81 ? -17.462 29.053 16.979 1.00 53.50 81 LYS A N 1
ATOM 635 C CA . LYS A 1 81 ? -17.890 27.841 17.695 1.00 53.50 81 LYS A CA 1
ATOM 636 C C . LYS A 1 81 ? -16.827 27.496 18.747 1.00 53.50 81 LYS A C 1
ATOM 638 O O . LYS A 1 81 ? -15.640 27.454 18.425 1.00 53.50 81 LYS A O 1
ATOM 643 N N . ALA A 1 82 ? -17.232 27.237 19.991 1.00 56.47 82 ALA A N 1
ATOM 644 C CA . ALA A 1 82 ? -16.315 26.804 21.044 1.00 56.47 82 ALA A CA 1
ATOM 645 C C . ALA A 1 82 ? -15.818 25.376 20.749 1.00 56.47 82 ALA A C 1
ATOM 647 O O . ALA A 1 82 ? -16.433 24.390 21.143 1.00 56.47 82 ALA A O 1
ATOM 648 N N . VAL A 1 83 ? -14.711 25.267 20.015 1.00 68.81 83 VAL A N 1
ATOM 649 C CA . VAL A 1 83 ? -14.045 23.994 19.717 1.00 68.81 83 VAL A CA 1
ATOM 650 C C . VAL A 1 83 ? -13.275 23.532 20.957 1.00 68.81 83 VAL A C 1
ATOM 652 O O . VAL A 1 83 ? -12.537 24.312 21.567 1.00 68.81 83 VAL A O 1
ATOM 655 N N . SER A 1 84 ? -13.429 22.262 21.352 1.00 75.88 84 SER A N 1
ATOM 656 C CA . SER A 1 84 ? -12.668 21.712 22.480 1.00 75.88 84 SER A CA 1
ATOM 657 C C . SER A 1 84 ? -11.167 21.737 22.172 1.00 75.88 84 SER A C 1
ATOM 659 O O . SER A 1 84 ? -10.758 21.568 21.026 1.00 75.88 84 SER A O 1
ATOM 661 N N . LYS A 1 85 ? -10.314 21.926 23.187 1.00 76.06 85 LYS A N 1
ATOM 662 C CA . LYS A 1 85 ? -8.851 21.940 22.984 1.00 76.06 85 LYS A CA 1
ATOM 663 C C . LYS A 1 85 ? -8.329 20.650 22.335 1.00 76.06 85 LYS A C 1
ATOM 665 O O . LYS A 1 85 ? -7.383 20.730 21.568 1.00 76.06 85 LYS A O 1
ATOM 670 N N . SER A 1 86 ? -8.972 19.509 22.605 1.00 82.31 86 SER A N 1
ATOM 671 C CA . SER A 1 86 ? -8.706 18.233 21.924 1.00 82.31 86 SER A CA 1
ATOM 672 C C . SER A 1 86 ? -9.044 18.300 20.436 1.00 82.31 86 SER A C 1
ATOM 674 O O . SER A 1 86 ? -8.177 18.044 19.613 1.00 82.31 86 SER A O 1
ATOM 676 N N . SER A 1 87 ? -10.255 18.749 20.083 1.00 81.25 87 SER A N 1
ATOM 677 C CA . SER A 1 87 ? -10.684 18.852 18.677 1.00 81.25 87 SER A CA 1
ATOM 678 C C . SER A 1 87 ? -9.855 19.874 17.898 1.00 81.25 87 SER A C 1
ATOM 680 O O . SER A 1 87 ? -9.538 19.659 16.737 1.00 81.25 87 SER A O 1
ATOM 682 N N . LYS A 1 88 ? -9.447 20.973 18.548 1.00 81.75 88 LYS A N 1
ATOM 683 C CA . LYS A 1 88 ? -8.561 21.982 17.950 1.00 81.75 88 LYS A CA 1
ATOM 684 C C . LYS A 1 88 ? -7.135 21.455 17.732 1.00 81.75 88 LYS A C 1
ATOM 686 O O . LYS A 1 88 ? -6.455 21.943 16.840 1.00 81.75 88 LYS A O 1
ATOM 691 N N . ALA A 1 89 ? -6.692 20.496 18.546 1.00 79.25 89 ALA A N 1
ATOM 692 C CA . ALA A 1 89 ? -5.382 19.854 18.437 1.00 79.25 89 ALA A CA 1
ATOM 693 C C . ALA A 1 89 ? -5.397 18.558 17.603 1.00 79.25 89 ALA A C 1
ATOM 695 O O . ALA A 1 89 ? -4.336 17.991 17.378 1.00 79.25 89 ALA A O 1
ATOM 696 N N . GLY A 1 90 ? -6.570 18.083 17.166 1.00 86.44 90 GLY A N 1
ATOM 697 C CA . GLY A 1 90 ? -6.708 16.826 16.423 1.00 86.44 90 GLY A CA 1
ATOM 698 C C . GLY A 1 90 ? -6.459 15.561 17.252 1.00 86.44 90 GLY A C 1
ATOM 699 O O . GLY A 1 90 ? -6.124 14.535 16.676 1.00 86.44 90 GLY A O 1
ATOM 700 N N . LEU A 1 91 ? -6.606 15.626 18.580 1.00 84.56 91 LEU A N 1
ATOM 701 C CA . LEU A 1 91 ? -6.328 14.511 19.494 1.00 84.56 91 LEU A CA 1
ATOM 702 C C . LEU A 1 91 ? -7.623 13.858 19.987 1.00 84.56 91 LEU A C 1
ATOM 704 O O . LEU A 1 91 ? -8.560 14.559 20.387 1.00 84.56 91 LEU A O 1
ATOM 708 N N . GLN A 1 92 ? -7.650 12.527 20.029 1.00 86.00 92 GLN A N 1
ATOM 709 C CA . GLN A 1 92 ? -8.708 11.743 20.676 1.00 86.00 92 GLN A CA 1
ATOM 710 C C . GLN A 1 92 ? -8.642 11.853 22.206 1.00 86.00 92 GLN A C 1
ATOM 712 O O . GLN A 1 92 ? -9.665 11.852 22.897 1.00 86.00 92 GLN A O 1
ATOM 717 N N . PHE A 1 93 ? -7.440 11.989 22.765 1.00 87.56 93 PHE A N 1
ATOM 718 C CA . PHE A 1 93 ? -7.230 12.070 24.201 1.00 87.56 93 PHE A CA 1
ATOM 719 C C . PHE A 1 93 ? -7.733 13.416 24.767 1.00 87.56 93 PHE A C 1
ATOM 721 O O . PHE A 1 93 ? -7.612 14.483 24.147 1.00 87.56 93 PHE A O 1
ATOM 728 N N . PRO A 1 94 ? -8.317 13.423 25.983 1.00 91.12 94 PRO A N 1
ATOM 729 C CA . PRO A 1 94 ? -8.946 14.611 26.552 1.00 91.12 94 PRO A CA 1
ATOM 730 C C . PRO A 1 94 ? -7.909 15.601 27.115 1.00 91.12 94 PRO A C 1
ATOM 732 O O . PRO A 1 94 ? -7.619 15.608 28.314 1.00 91.12 94 PRO A O 1
ATOM 735 N N . VAL A 1 95 ? -7.426 16.521 26.273 1.00 91.19 95 VAL A N 1
ATOM 736 C CA . VAL A 1 95 ? -6.466 17.593 26.608 1.00 91.19 95 VAL A CA 1
ATOM 737 C C . VAL A 1 95 ? -6.915 18.394 27.833 1.00 91.19 95 VAL A C 1
ATOM 739 O O . VAL A 1 95 ? -6.118 18.706 28.715 1.00 91.19 95 VAL A O 1
ATOM 742 N N . GLY A 1 96 ? -8.211 18.710 27.938 1.00 90.25 96 GLY A N 1
ATOM 743 C CA . GLY A 1 96 ? -8.754 19.446 29.087 1.00 90.25 96 GLY A CA 1
ATOM 744 C C . GLY A 1 96 ? -8.644 18.677 30.410 1.00 90.25 96 GLY A C 1
ATOM 745 O O . GLY A 1 96 ? -8.357 19.271 31.450 1.00 90.25 96 GLY A O 1
ATOM 746 N N . ARG A 1 97 ? -8.817 17.350 30.376 1.00 92.12 97 ARG A N 1
ATOM 747 C CA . ARG A 1 97 ? -8.685 16.483 31.555 1.00 92.12 97 ARG A CA 1
ATOM 748 C C . ARG A 1 97 ? -7.220 16.357 31.969 1.00 92.12 97 ARG A C 1
ATOM 750 O O . ARG A 1 97 ? -6.921 16.482 33.152 1.00 92.12 97 ARG A O 1
ATOM 757 N N . ILE A 1 98 ? -6.324 16.200 30.997 1.00 90.94 98 ILE A N 1
ATOM 758 C CA . ILE A 1 98 ? -4.873 16.158 31.217 1.00 90.94 98 ILE A CA 1
ATOM 759 C C . ILE A 1 98 ? -4.383 17.482 31.817 1.00 90.94 98 ILE A C 1
ATOM 761 O O . ILE A 1 98 ? -3.661 17.473 32.808 1.00 90.94 98 ILE A O 1
ATOM 765 N N . ALA A 1 99 ? -4.865 18.625 31.320 1.00 90.19 99 ALA A N 1
ATOM 766 C CA . ALA A 1 99 ? -4.562 19.935 31.901 1.00 90.19 99 ALA A CA 1
ATOM 767 C C . ALA A 1 99 ? -4.984 20.042 33.373 1.00 90.19 99 ALA A C 1
ATOM 769 O O . ALA A 1 99 ? -4.265 20.623 34.185 1.00 90.19 99 ALA A O 1
ATOM 770 N N . ARG A 1 100 ? -6.145 19.478 33.729 1.00 92.31 100 ARG A N 1
ATOM 771 C CA . ARG A 1 100 ? -6.615 19.435 35.118 1.00 92.31 100 ARG A CA 1
ATOM 772 C C . ARG A 1 100 ? -5.716 18.553 35.985 1.00 92.31 100 ARG A C 1
ATOM 774 O O . ARG A 1 100 ? -5.360 18.975 37.078 1.00 92.31 100 ARG A O 1
ATOM 781 N N . TYR A 1 101 ? -5.316 17.376 35.503 1.00 92.38 101 TYR A N 1
ATOM 782 C CA . TYR A 1 101 ? -4.404 16.499 36.244 1.00 92.38 101 TYR A CA 1
ATOM 783 C C . TYR A 1 101 ? -3.021 17.117 36.439 1.00 92.38 101 TYR A C 1
ATOM 785 O O . TYR A 1 101 ? -2.502 17.076 37.548 1.00 92.38 101 TYR A O 1
ATOM 793 N N . LEU A 1 102 ? -2.476 17.774 35.414 1.00 88.81 102 LEU A N 1
ATOM 794 C CA . LEU A 1 102 ? -1.208 18.495 35.514 1.00 88.81 102 LEU A CA 1
ATOM 795 C C . LEU A 1 102 ? -1.254 19.586 36.596 1.00 88.81 102 LEU A C 1
ATOM 797 O O . LEU A 1 102 ? -0.332 19.690 37.400 1.00 88.81 102 LEU A O 1
ATOM 801 N N . LYS A 1 103 ? -2.349 20.358 36.669 1.00 88.81 103 LYS A N 1
ATOM 802 C CA . LYS A 1 103 ? -2.543 21.376 37.717 1.00 88.81 103 LYS A CA 1
ATOM 803 C C . LYS A 1 103 ? -2.692 20.768 39.110 1.00 88.81 103 LYS A C 1
ATOM 805 O O . LYS A 1 103 ? -2.121 21.288 40.062 1.00 88.81 103 LYS A O 1
ATOM 810 N N . ASN A 1 104 ? -3.442 19.674 39.227 1.00 92.38 104 ASN A N 1
ATOM 811 C CA . ASN A 1 104 ? -3.654 19.000 40.506 1.00 92.38 104 ASN A CA 1
ATOM 812 C C . ASN A 1 104 ? -2.369 18.352 41.037 1.00 92.38 104 ASN A C 1
ATOM 814 O O . ASN A 1 104 ? -2.152 18.357 42.243 1.00 92.38 104 ASN A O 1
ATOM 818 N N . GLY A 1 105 ? -1.520 17.829 40.149 1.00 89.38 105 GLY A N 1
ATOM 819 C CA . GLY A 1 105 ? -0.253 17.197 40.517 1.00 89.38 105 GLY A CA 1
ATOM 820 C C . GLY A 1 105 ? 0.853 18.171 40.931 1.00 89.38 105 GLY A C 1
ATOM 821 O O . GLY A 1 105 ? 1.860 17.722 41.460 1.00 89.38 105 GLY A O 1
ATOM 822 N N . ARG A 1 106 ? 0.678 19.488 40.716 1.00 88.19 106 ARG A N 1
ATOM 823 C CA . ARG A 1 106 ? 1.636 20.548 41.101 1.00 88.19 106 ARG A CA 1
ATOM 824 C C . ARG A 1 106 ? 3.091 20.271 40.669 1.00 88.19 106 ARG A C 1
ATOM 826 O O . ARG A 1 106 ? 4.024 20.632 41.373 1.00 88.19 106 ARG A O 1
ATOM 833 N N . TYR A 1 107 ? 3.286 19.671 39.493 1.00 85.62 107 TYR A N 1
ATOM 834 C CA . TYR A 1 107 ? 4.614 19.308 38.966 1.00 85.62 107 TYR A CA 1
ATOM 835 C C . TYR A 1 107 ? 5.515 20.509 38.633 1.00 85.62 107 TYR A C 1
ATOM 837 O O . TYR A 1 107 ? 6.719 20.350 38.473 1.00 85.62 107 TYR A O 1
ATOM 845 N N . ALA A 1 108 ? 4.928 21.698 38.481 1.00 87.75 108 ALA A N 1
ATOM 846 C CA . ALA A 1 108 ? 5.629 22.952 38.241 1.00 87.75 108 ALA A CA 1
ATOM 847 C C . ALA A 1 108 ? 4.794 24.126 38.770 1.00 87.75 108 ALA A C 1
ATOM 849 O O . ALA A 1 108 ? 3.564 24.042 38.827 1.00 87.75 108 ALA A O 1
ATOM 850 N N . GLU A 1 109 ? 5.457 25.238 39.091 1.00 85.25 109 GLU A N 1
ATOM 851 C CA . GLU A 1 109 ? 4.814 26.476 39.554 1.00 85.25 109 GLU A CA 1
ATOM 852 C C . GLU A 1 109 ? 3.847 27.054 38.503 1.00 85.25 109 GLU A C 1
ATOM 854 O O . GLU A 1 109 ? 2.766 27.549 38.827 1.00 85.25 109 GLU A O 1
ATOM 859 N N . ARG A 1 110 ? 4.193 26.925 37.214 1.00 87.38 110 ARG A N 1
ATOM 860 C CA . ARG A 1 110 ? 3.358 27.350 36.086 1.00 87.38 110 ARG A CA 1
ATOM 861 C C . ARG A 1 110 ? 3.291 26.270 35.014 1.00 87.38 110 ARG A C 1
ATOM 863 O O . ARG A 1 110 ? 4.300 25.709 34.606 1.00 87.38 110 ARG A O 1
ATOM 870 N N . ILE A 1 111 ? 2.086 26.039 34.496 1.00 87.31 111 ILE A N 1
ATOM 871 C CA . ILE A 1 111 ? 1.824 25.058 33.437 1.00 87.31 111 ILE A CA 1
ATOM 872 C C . ILE A 1 111 ? 1.355 25.799 32.187 1.00 87.31 111 ILE A C 1
ATOM 874 O O . ILE A 1 111 ? 0.278 26.400 32.177 1.00 87.31 111 ILE A O 1
ATOM 878 N N . GLY A 1 112 ? 2.178 25.773 31.136 1.00 87.75 112 GLY A N 1
ATOM 879 C CA . GLY A 1 112 ? 1.876 26.408 29.854 1.00 87.75 112 GLY A CA 1
ATOM 880 C C . GLY A 1 112 ? 0.688 25.761 29.135 1.00 87.75 112 GLY A C 1
ATOM 881 O O . GLY A 1 112 ? 0.390 24.581 29.319 1.00 87.75 112 GLY A O 1
ATOM 882 N N . ALA A 1 113 ? 0.013 26.522 28.268 1.00 84.25 113 ALA A N 1
ATOM 883 C CA . ALA A 1 113 ? -1.168 26.039 27.545 1.00 84.25 113 ALA A CA 1
ATOM 884 C C . ALA A 1 113 ? -0.874 24.861 26.591 1.00 84.25 113 ALA A C 1
ATOM 886 O O . ALA A 1 113 ? -1.778 24.066 26.332 1.00 84.25 113 ALA A O 1
ATOM 887 N N . GLY A 1 114 ? 0.369 24.739 26.106 1.00 86.50 114 GLY A N 1
ATOM 888 C CA . GLY A 1 114 ? 0.824 23.652 25.232 1.00 86.50 114 GLY A CA 1
ATOM 889 C C . GLY A 1 114 ? 1.208 22.358 25.959 1.00 86.50 114 GLY A C 1
ATOM 890 O O . GLY A 1 114 ? 1.102 21.290 25.370 1.00 86.50 114 GLY A O 1
ATOM 891 N N . ALA A 1 115 ? 1.565 22.412 27.247 1.00 90.25 115 ALA A N 1
ATOM 892 C CA . ALA A 1 115 ? 1.952 21.231 28.027 1.00 90.25 115 ALA A CA 1
ATOM 893 C C . ALA A 1 115 ? 0.895 20.102 28.025 1.00 90.25 115 ALA A C 1
ATOM 895 O O . ALA A 1 115 ? 1.250 18.960 27.737 1.00 90.25 115 ALA A O 1
ATOM 896 N N . PRO A 1 116 ? -0.407 20.369 28.268 1.00 91.50 116 PRO A N 1
ATOM 897 C CA . PRO A 1 116 ? -1.423 19.319 28.195 1.00 91.50 116 PRO A CA 1
ATOM 898 C C . PRO A 1 116 ? -1.688 18.812 26.775 1.00 91.50 116 PRO A C 1
ATOM 900 O O . PRO A 1 116 ? -2.166 17.694 26.632 1.00 91.50 116 PRO A O 1
ATOM 903 N N . VAL A 1 117 ? -1.413 19.618 25.744 1.00 89.31 117 VAL A N 1
ATOM 904 C CA . VAL A 1 117 ? -1.547 19.198 24.339 1.00 89.31 117 VAL A CA 1
ATOM 905 C C . VAL A 1 117 ? -0.416 18.241 23.987 1.00 89.31 117 VAL A C 1
ATOM 907 O O . VAL A 1 117 ? -0.677 17.158 23.481 1.00 89.31 117 VAL A O 1
ATOM 910 N N . TYR A 1 118 ? 0.820 18.607 24.330 1.00 89.38 118 TYR A N 1
ATOM 911 C CA . TYR A 1 118 ? 1.996 17.770 24.112 1.00 89.38 118 TYR A CA 1
ATOM 912 C C . TYR A 1 118 ? 1.872 16.431 24.842 1.00 89.38 118 TYR A C 1
ATOM 914 O O . TYR A 1 118 ? 2.016 15.377 24.233 1.00 89.38 118 TYR A O 1
ATOM 922 N N . LEU A 1 119 ? 1.515 16.459 26.130 1.00 88.81 119 LEU A N 1
ATOM 923 C CA . LEU A 1 119 ? 1.345 15.232 26.902 1.00 88.81 119 LEU A CA 1
ATOM 924 C C . LEU A 1 119 ? 0.211 14.357 26.347 1.00 88.81 119 LEU A C 1
ATOM 926 O O . LEU A 1 119 ? 0.366 13.144 26.273 1.00 88.81 119 LEU A O 1
ATOM 930 N N . ALA A 1 120 ? -0.909 14.953 25.926 1.00 89.69 120 ALA A N 1
ATOM 931 C CA . ALA A 1 120 ? -1.987 14.209 25.280 1.00 89.69 120 ALA A CA 1
ATOM 932 C C . ALA A 1 120 ? -1.525 13.545 23.977 1.00 89.69 120 ALA A C 1
ATOM 934 O O . ALA A 1 120 ? -1.823 12.375 23.776 1.00 89.69 120 ALA A O 1
ATOM 935 N N . ALA A 1 121 ? -0.763 14.259 23.145 1.00 84.44 121 ALA A N 1
ATOM 936 C CA . ALA A 1 121 ? -0.236 13.732 21.892 1.00 84.44 121 ALA A CA 1
ATOM 937 C C . ALA A 1 121 ? 0.735 12.565 22.119 1.00 84.44 121 ALA A C 1
ATOM 939 O O . ALA A 1 121 ? 0.611 11.534 21.467 1.00 84.44 121 ALA A O 1
ATOM 940 N N . VAL A 1 122 ? 1.659 12.692 23.078 1.00 87.25 122 VAL A N 1
ATOM 941 C CA . VAL A 1 122 ? 2.615 11.623 23.412 1.00 87.25 122 VAL A CA 1
ATOM 942 C C . VAL A 1 122 ? 1.895 10.389 23.958 1.00 87.25 122 VAL A C 1
ATOM 944 O O . VAL A 1 122 ? 2.191 9.272 23.544 1.00 87.25 122 VAL A O 1
ATOM 947 N N . LEU A 1 123 ? 0.926 10.576 24.859 1.00 87.38 123 LEU A N 1
ATOM 948 C CA . LEU A 1 123 ? 0.148 9.466 25.413 1.00 87.38 123 LEU A CA 1
ATOM 949 C C . LEU A 1 123 ? -0.715 8.781 24.350 1.00 87.38 123 LEU A C 1
ATOM 951 O O . LEU A 1 123 ? -0.823 7.559 24.360 1.00 87.38 123 LEU A O 1
ATOM 955 N N . GLU A 1 124 ? -1.315 9.552 23.445 1.00 88.50 124 GLU A N 1
ATOM 956 C CA . GLU A 1 124 ? -2.112 9.020 22.342 1.00 88.50 124 GLU A CA 1
ATOM 957 C C . GLU A 1 124 ? -1.248 8.232 21.361 1.00 88.50 124 GLU A C 1
ATOM 959 O O . GLU A 1 124 ? -1.620 7.122 20.995 1.00 88.50 124 GLU A O 1
ATOM 964 N N . TYR A 1 125 ? -0.073 8.757 21.006 1.00 87.69 125 TYR A N 1
ATOM 965 C CA . TYR A 1 125 ? 0.887 8.064 20.152 1.00 87.69 125 TYR A CA 1
ATOM 966 C C . TYR A 1 125 ? 1.334 6.734 20.769 1.00 87.69 125 TYR A C 1
ATOM 968 O O . TYR A 1 125 ? 1.225 5.693 20.127 1.00 87.69 125 TYR A O 1
ATOM 976 N N . LEU A 1 126 ? 1.763 6.746 22.037 1.00 84.38 126 LEU A N 1
ATOM 977 C CA . LEU A 1 126 ? 2.192 5.531 22.735 1.00 84.38 126 LEU A CA 1
ATOM 978 C C . LEU A 1 126 ? 1.052 4.514 22.868 1.00 84.38 126 LEU A C 1
ATOM 980 O O . LEU A 1 126 ? 1.265 3.322 22.662 1.00 84.38 126 LEU A O 1
ATOM 984 N N . ALA A 1 127 ? -0.161 4.968 23.196 1.00 88.25 127 ALA A N 1
ATOM 985 C CA . ALA A 1 127 ? -1.318 4.087 23.295 1.00 88.25 127 ALA A CA 1
ATOM 986 C C . ALA A 1 127 ? -1.694 3.490 21.933 1.00 88.25 127 ALA A C 1
ATOM 988 O O . ALA A 1 127 ? -1.976 2.296 21.861 1.00 88.25 127 ALA A O 1
ATOM 989 N N . ALA A 1 128 ? -1.682 4.292 20.866 1.00 86.94 128 ALA A N 1
ATOM 990 C CA . ALA A 1 128 ? -1.978 3.837 19.514 1.00 86.94 128 ALA A CA 1
ATOM 991 C C . ALA A 1 128 ? -0.965 2.787 19.041 1.00 86.94 128 ALA A C 1
ATOM 993 O O . ALA A 1 128 ? -1.383 1.726 18.589 1.00 86.94 128 ALA A O 1
ATOM 994 N N . GLU A 1 129 ? 0.335 3.032 19.223 1.00 87.00 129 GLU A N 1
ATOM 995 C CA . GLU A 1 129 ? 1.393 2.103 18.807 1.00 87.00 129 GLU A CA 1
ATOM 996 C C . GLU A 1 129 ? 1.308 0.775 19.584 1.00 87.00 129 GLU A C 1
ATOM 998 O O . GLU A 1 129 ? 1.303 -0.304 18.991 1.00 87.00 129 GLU A O 1
ATOM 1003 N N . VAL A 1 130 ? 1.129 0.827 20.913 1.00 88.44 130 VAL A N 1
ATOM 1004 C CA . VAL A 1 130 ? 0.945 -0.386 21.731 1.00 88.44 130 VAL A CA 1
ATOM 1005 C C . VAL A 1 130 ? -0.315 -1.152 21.316 1.00 88.44 130 VAL A C 1
ATOM 1007 O O . VAL A 1 130 ? -0.281 -2.380 21.239 1.00 88.44 130 VAL A O 1
ATOM 1010 N N . LEU A 1 131 ? -1.428 -0.461 21.046 1.00 90.88 131 LEU A N 1
ATOM 1011 C CA . LEU A 1 131 ? -2.684 -1.095 20.632 1.00 90.88 131 LEU A CA 1
ATOM 1012 C C . LEU A 1 131 ? -2.610 -1.685 19.222 1.00 90.88 131 LEU A C 1
ATOM 1014 O O . LEU A 1 131 ? -3.167 -2.759 19.004 1.00 90.88 131 LEU A O 1
ATOM 1018 N N . GLU A 1 132 ? -1.924 -1.029 18.288 1.00 87.62 132 GLU A N 1
ATOM 1019 C CA . GLU A 1 132 ? -1.698 -1.538 16.934 1.00 87.62 132 GLU A CA 1
ATOM 1020 C C . GLU A 1 132 ? -0.894 -2.842 16.987 1.00 87.62 132 GLU A C 1
ATOM 1022 O O . GLU A 1 132 ? -1.338 -3.877 16.482 1.00 87.62 132 GLU A O 1
ATOM 1027 N N . LEU A 1 133 ? 0.242 -2.831 17.690 1.00 89.62 133 LEU A N 1
ATOM 1028 C CA . LEU A 1 133 ? 1.097 -4.006 17.838 1.00 89.62 133 LEU A CA 1
ATOM 1029 C C . LEU A 1 133 ? 0.404 -5.133 18.620 1.00 89.62 133 LEU A C 1
ATOM 1031 O O . LEU A 1 133 ? 0.500 -6.301 18.238 1.00 89.62 133 LEU A O 1
ATOM 1035 N N . ALA A 1 134 ? -0.340 -4.810 19.683 1.00 88.75 134 ALA A N 1
ATOM 1036 C CA . ALA A 1 134 ? -1.099 -5.800 20.449 1.00 88.75 134 ALA A CA 1
ATOM 1037 C C . ALA A 1 134 ? -2.294 -6.357 19.659 1.00 88.75 134 ALA A C 1
ATOM 1039 O O . ALA A 1 134 ? -2.627 -7.534 19.797 1.00 88.75 134 ALA A O 1
ATOM 1040 N N . GLY A 1 135 ? -2.926 -5.539 18.817 1.00 87.75 135 GLY A N 1
ATOM 1041 C CA . GLY A 1 135 ? -3.965 -5.965 17.882 1.00 87.75 135 GLY A CA 1
ATOM 1042 C C . GLY A 1 135 ? -3.423 -6.950 16.850 1.00 87.75 135 GLY A C 1
ATOM 1043 O O . GLY A 1 135 ? -4.033 -7.998 16.630 1.00 87.75 135 GLY A O 1
ATOM 1044 N N . ASN A 1 136 ? -2.240 -6.673 16.298 1.00 84.12 136 ASN A N 1
ATOM 1045 C CA . ASN A 1 136 ? -1.550 -7.595 15.397 1.00 84.12 136 ASN A CA 1
ATOM 1046 C C . ASN A 1 136 ? -1.191 -8.906 16.114 1.00 84.12 136 ASN A C 1
ATOM 1048 O O . ASN A 1 136 ? -1.563 -9.976 15.645 1.00 84.12 136 ASN A O 1
ATOM 1052 N N . ALA A 1 137 ? -0.611 -8.840 17.317 1.00 82.88 137 ALA A N 1
ATOM 1053 C CA . ALA A 1 137 ? -0.321 -10.034 18.116 1.00 82.88 137 ALA A CA 1
ATOM 1054 C C . ALA A 1 137 ? -1.584 -10.855 18.459 1.00 82.88 137 ALA A C 1
ATOM 1056 O O . ALA A 1 137 ? -1.530 -12.084 18.536 1.00 82.88 137 ALA A O 1
ATOM 1057 N N . ALA A 1 138 ? -2.734 -10.202 18.663 1.00 87.31 138 ALA A N 1
ATOM 1058 C CA . ALA A 1 138 ? -4.009 -10.888 18.861 1.00 87.31 138 ALA A CA 1
ATOM 1059 C C . ALA A 1 138 ? -4.475 -11.607 17.590 1.00 87.31 138 ALA A C 1
ATOM 1061 O O . ALA A 1 138 ? -4.889 -12.769 17.654 1.00 87.31 138 ALA A O 1
ATOM 1062 N N . ARG A 1 139 ? -4.366 -10.931 16.441 1.00 87.00 139 ARG A N 1
ATOM 1063 C CA . ARG A 1 139 ? -4.711 -11.473 15.126 1.00 87.00 139 ARG A CA 1
ATOM 1064 C C . ARG A 1 139 ? -3.853 -12.686 14.771 1.00 87.00 139 ARG A C 1
ATOM 1066 O O . ARG A 1 139 ? -4.420 -13.698 14.361 1.00 87.00 139 ARG A O 1
ATOM 1073 N N . ASP A 1 140 ? -2.545 -12.618 15.003 1.00 82.75 140 ASP A N 1
ATOM 1074 C CA . ASP A 1 140 ? -1.600 -13.714 14.743 1.00 82.75 140 ASP A CA 1
ATOM 1075 C C . ASP A 1 140 ? -1.931 -14.943 15.606 1.00 82.75 140 ASP A C 1
ATOM 1077 O O . ASP A 1 140 ? -1.926 -16.084 15.144 1.00 82.75 140 ASP A O 1
ATOM 1081 N N . ASN A 1 141 ? -2.375 -14.710 16.845 1.00 81.12 141 ASN A N 1
ATOM 1082 C CA . ASN A 1 141 ? -2.879 -15.758 17.736 1.00 81.12 141 ASN A CA 1
ATOM 1083 C C . ASN A 1 141 ? -4.318 -16.207 17.419 1.00 81.12 141 ASN A C 1
ATOM 1085 O O . ASN A 1 141 ? -4.919 -16.958 18.197 1.00 81.12 141 ASN A O 1
ATOM 1089 N N . LYS A 1 142 ? -4.896 -15.754 16.299 1.00 88.31 142 LYS A N 1
ATOM 1090 C CA . LYS A 1 142 ? -6.273 -16.042 15.862 1.00 88.31 142 LYS A CA 1
ATOM 1091 C C . LYS A 1 142 ? -7.314 -15.689 16.931 1.00 88.31 142 LYS A C 1
ATOM 1093 O O . LYS A 1 142 ? -8.312 -16.389 17.110 1.00 88.31 142 LYS A O 1
ATOM 1098 N N . LYS A 1 143 ? -7.078 -14.607 17.678 1.00 83.75 143 LYS A N 1
ATOM 1099 C CA . LYS A 1 143 ? -7.992 -14.070 18.691 1.00 83.75 143 LYS A CA 1
ATOM 1100 C C . LYS A 1 143 ? -8.523 -12.715 18.243 1.00 83.75 143 LYS A C 1
ATOM 1102 O O . LYS A 1 143 ? -7.781 -11.841 17.819 1.00 83.75 143 LYS A O 1
ATOM 1107 N N . THR A 1 144 ? -9.823 -12.513 18.418 1.00 85.81 144 THR A N 1
ATOM 1108 C CA . 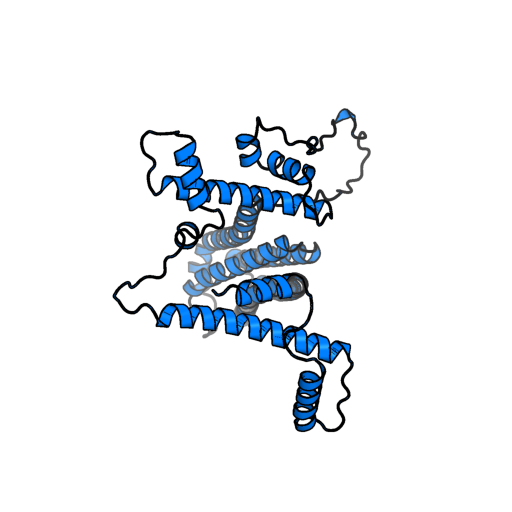THR A 1 144 ? -10.483 -11.216 18.188 1.00 85.81 144 THR A CA 1
ATOM 1109 C C . THR A 1 144 ? -10.391 -10.284 19.398 1.00 85.81 144 THR A C 1
ATOM 1111 O O . THR A 1 144 ? -10.688 -9.098 19.295 1.00 85.81 144 THR A O 1
ATOM 1114 N N . ARG A 1 145 ? -9.982 -10.812 20.559 1.00 92.62 145 ARG A N 1
ATOM 1115 C CA . ARG A 1 145 ? -9.835 -10.074 21.817 1.00 92.62 145 ARG A CA 1
ATOM 1116 C C . ARG A 1 145 ? -8.358 -9.866 22.145 1.00 92.62 145 ARG A C 1
ATOM 1118 O O . ARG A 1 145 ? -7.593 -10.829 22.204 1.00 92.62 145 ARG A O 1
ATOM 1125 N N . ILE A 1 146 ? -7.981 -8.623 22.441 1.00 89.62 146 ILE A N 1
ATOM 1126 C CA . ILE A 1 146 ? -6.672 -8.292 23.014 1.00 89.62 146 ILE A CA 1
ATOM 1127 C C . ILE A 1 146 ? -6.673 -8.703 24.495 1.00 89.62 146 ILE A C 1
ATOM 1129 O O . ILE A 1 146 ? -7.547 -8.289 25.253 1.00 89.62 146 ILE A O 1
ATOM 1133 N N . VAL A 1 147 ? -5.715 -9.540 24.896 1.00 91.25 147 VAL A N 1
ATOM 1134 C CA . VAL A 1 147 ? -5.485 -9.958 26.290 1.00 91.25 147 VAL A CA 1
ATOM 1135 C C . VAL A 1 147 ? -4.090 -9.496 26.733 1.00 91.25 147 VAL A C 1
ATOM 1137 O O . VAL A 1 147 ? -3.273 -9.183 25.861 1.00 91.25 147 VAL A O 1
ATOM 1140 N N . PRO A 1 148 ? -3.757 -9.483 28.039 1.00 93.81 148 PRO A N 1
ATOM 1141 C CA . PRO A 1 148 ? -2.455 -8.999 28.512 1.00 93.81 148 PRO A CA 1
ATOM 1142 C C . PRO A 1 148 ? -1.249 -9.680 27.846 1.00 93.81 148 PRO A C 1
ATOM 1144 O O . PRO A 1 148 ? -0.242 -9.028 27.575 1.00 93.81 148 PRO A O 1
ATOM 1147 N N . ARG A 1 149 ? -1.378 -10.959 27.460 1.00 90.19 149 ARG A N 1
ATOM 1148 C CA . ARG A 1 149 ? -0.383 -11.676 26.643 1.00 90.19 149 ARG A CA 1
ATOM 1149 C C . ARG A 1 149 ? -0.042 -10.961 25.335 1.00 90.19 149 ARG A C 1
ATOM 1151 O O . ARG A 1 149 ? 1.126 -10.894 24.972 1.00 90.19 149 ARG A O 1
ATOM 1158 N N . HIS A 1 150 ? -1.035 -10.430 24.626 1.00 92.25 150 HIS A N 1
ATOM 1159 C CA . HIS A 1 150 ? -0.817 -9.730 23.358 1.00 92.25 150 HIS A CA 1
ATOM 1160 C C . HIS A 1 150 ? -0.064 -8.415 23.566 1.00 92.25 150 HIS A C 1
ATOM 1162 O O . HIS A 1 150 ? 0.818 -8.094 22.779 1.00 92.25 150 HIS A O 1
ATOM 1168 N N . ILE A 1 151 ? -0.343 -7.713 24.668 1.00 93.44 151 ILE A N 1
ATOM 1169 C CA . ILE A 1 151 ? 0.376 -6.491 25.052 1.00 93.44 151 ILE A CA 1
ATOM 1170 C C . ILE A 1 151 ? 1.828 -6.823 25.415 1.00 93.44 151 ILE A C 1
ATOM 1172 O O . ILE A 1 151 ? 2.744 -6.151 24.957 1.00 93.44 151 ILE A O 1
ATOM 1176 N N . GLN A 1 152 ? 2.059 -7.894 26.179 1.00 91.62 152 GLN A N 1
ATOM 1177 C CA . GLN A 1 152 ? 3.410 -8.342 26.521 1.00 91.62 152 GLN A CA 1
ATOM 1178 C C . GLN A 1 152 ? 4.222 -8.711 25.276 1.00 91.62 152 GLN A C 1
ATOM 1180 O O . GLN A 1 152 ? 5.375 -8.305 25.159 1.00 91.62 152 GLN A O 1
ATOM 1185 N N . LEU A 1 153 ? 3.636 -9.466 24.342 1.00 88.44 153 LEU A N 1
ATOM 1186 C CA . LEU A 1 153 ? 4.299 -9.812 23.084 1.00 88.44 153 LEU A CA 1
ATOM 1187 C C . LEU A 1 153 ? 4.595 -8.558 22.253 1.00 88.44 153 LEU A C 1
ATOM 1189 O O . LEU A 1 153 ? 5.706 -8.421 21.759 1.00 88.44 153 LEU A O 1
ATOM 1193 N N . ALA A 1 154 ? 3.640 -7.633 22.146 1.00 90.88 154 ALA A N 1
ATOM 1194 C CA . ALA A 1 154 ? 3.811 -6.374 21.428 1.00 90.88 154 ALA A CA 1
ATOM 1195 C C . ALA A 1 154 ? 4.955 -5.524 21.998 1.00 90.88 154 ALA A C 1
ATOM 1197 O O . ALA A 1 154 ? 5.866 -5.150 21.270 1.00 90.88 154 ALA A O 1
ATOM 1198 N N . VAL A 1 155 ? 4.947 -5.282 23.311 1.00 91.38 155 VAL A N 1
ATOM 1199 C CA . VAL A 1 155 ? 5.953 -4.449 23.986 1.00 91.38 155 VAL A CA 1
ATOM 1200 C C . VAL A 1 155 ? 7.341 -5.080 23.940 1.00 91.38 155 VAL A C 1
ATOM 1202 O O . VAL A 1 155 ? 8.324 -4.374 23.763 1.00 91.38 155 VAL A O 1
ATOM 1205 N N . ARG A 1 156 ? 7.450 -6.400 24.135 1.00 90.00 156 ARG A N 1
ATOM 1206 C CA . ARG A 1 156 ? 8.756 -7.071 24.242 1.00 90.00 156 ARG A CA 1
ATOM 1207 C C . ARG A 1 156 ? 9.382 -7.428 22.897 1.00 90.00 156 ARG A C 1
ATOM 1209 O O . ARG A 1 156 ? 10.595 -7.601 22.851 1.00 90.00 156 ARG A O 1
ATOM 1216 N N . ASN A 1 157 ? 8.585 -7.543 21.835 1.00 86.69 157 ASN A N 1
ATOM 1217 C CA . ASN A 1 157 ? 9.090 -7.761 20.477 1.00 86.69 157 ASN A CA 1
ATOM 1218 C C . ASN A 1 157 ? 9.444 -6.456 19.750 1.00 86.69 157 ASN A C 1
ATOM 1220 O O . ASN A 1 157 ? 10.079 -6.516 18.699 1.00 86.69 157 ASN A O 1
ATOM 1224 N N . ASP A 1 158 ? 9.038 -5.305 20.285 1.00 90.56 158 ASP A N 1
ATOM 1225 C CA . ASP A 1 158 ? 9.384 -3.995 19.745 1.00 90.56 158 ASP A CA 1
ATOM 1226 C C . ASP A 1 158 ? 10.597 -3.394 20.473 1.00 90.56 158 ASP A C 1
ATOM 1228 O O . ASP A 1 158 ? 10.677 -3.405 21.702 1.00 90.56 158 ASP A O 1
ATOM 1232 N N . GLU A 1 159 ? 11.573 -2.888 19.716 1.00 89.50 159 GLU A N 1
ATOM 1233 C CA . GLU A 1 159 ? 12.845 -2.421 20.275 1.00 89.50 159 GLU A CA 1
ATOM 1234 C C . GLU A 1 159 ? 12.680 -1.146 21.115 1.00 89.50 159 GLU A C 1
ATOM 1236 O O . GLU A 1 159 ? 13.277 -1.029 22.191 1.00 89.50 159 GLU A O 1
ATOM 1241 N N . GLU A 1 160 ? 11.868 -0.196 20.649 1.00 90.50 160 GLU A N 1
ATOM 1242 C CA . GLU A 1 160 ? 11.667 1.089 21.320 1.00 90.50 160 GLU A CA 1
ATOM 1243 C C . GLU A 1 160 ? 10.798 0.920 22.566 1.00 90.50 160 GLU A C 1
ATOM 1245 O O . GLU A 1 160 ? 11.165 1.390 23.647 1.00 90.50 160 GLU A O 1
ATOM 1250 N N . LEU A 1 161 ? 9.689 0.185 22.454 1.00 89.69 161 LEU A N 1
ATOM 1251 C CA . LEU A 1 161 ? 8.794 -0.088 23.575 1.00 89.69 161 LEU A CA 1
ATOM 1252 C C . LEU A 1 161 ? 9.448 -0.983 24.625 1.00 89.69 161 LEU A C 1
ATOM 1254 O O . LEU A 1 161 ? 9.239 -0.758 25.817 1.00 89.69 161 LEU A O 1
ATOM 1258 N N . SER A 1 162 ? 10.270 -1.958 24.226 1.00 89.56 162 SER A N 1
ATOM 1259 C CA . SER A 1 162 ? 10.995 -2.800 25.181 1.00 89.56 162 SER A CA 1
ATOM 1260 C C . SER A 1 162 ? 11.992 -1.979 25.998 1.00 89.56 162 SER A C 1
ATOM 1262 O O . SER A 1 162 ? 12.067 -2.158 27.214 1.00 89.56 162 SER A O 1
ATOM 1264 N N . LYS A 1 163 ? 12.697 -1.025 25.367 1.00 91.19 163 LYS A N 1
ATOM 1265 C CA . LYS A 1 163 ? 13.584 -0.080 26.066 1.00 91.19 163 LYS A CA 1
ATOM 1266 C C . LYS A 1 163 ? 12.791 0.866 26.970 1.00 91.19 163 LYS A C 1
ATOM 1268 O O . LYS A 1 163 ? 13.127 1.006 28.144 1.00 91.19 163 LYS A O 1
ATOM 1273 N N . LEU A 1 164 ? 11.721 1.473 26.452 1.00 88.81 164 LEU A N 1
ATOM 1274 C CA . LEU A 1 164 ? 10.874 2.413 27.192 1.00 88.81 164 LEU A CA 1
ATOM 1275 C C . LEU A 1 164 ? 10.211 1.761 28.416 1.00 88.81 164 LEU A C 1
ATOM 1277 O O . LEU A 1 164 ? 10.085 2.387 29.466 1.00 88.81 164 LEU A O 1
ATOM 1281 N N . LEU A 1 165 ? 9.798 0.499 28.289 1.00 90.25 165 LEU A N 1
ATOM 1282 C CA . LEU A 1 165 ? 9.050 -0.253 29.299 1.00 90.25 165 LEU A CA 1
ATOM 1283 C C . LEU A 1 165 ? 9.886 -1.373 29.937 1.00 90.25 165 LEU A C 1
ATOM 1285 O O . LEU A 1 165 ? 9.331 -2.356 30.442 1.00 90.25 165 LEU A O 1
ATOM 1289 N N . ALA A 1 166 ? 11.217 -1.254 29.937 1.00 86.56 166 ALA A N 1
ATOM 1290 C CA . ALA A 1 166 ? 12.124 -2.288 30.443 1.00 86.56 166 ALA A CA 1
ATOM 1291 C C . ALA A 1 166 ? 11.828 -2.671 31.907 1.00 86.56 166 ALA A C 1
ATOM 1293 O O . ALA A 1 166 ? 11.822 -3.850 32.250 1.00 86.56 166 ALA A O 1
ATOM 1294 N N . GLY A 1 167 ? 11.501 -1.686 32.752 1.00 84.56 167 GLY A N 1
ATOM 1295 C CA . GLY A 1 167 ? 11.173 -1.889 34.170 1.00 84.56 167 GLY A CA 1
ATOM 1296 C C . GLY A 1 167 ? 9.698 -2.183 34.472 1.00 84.56 167 GLY A C 1
ATOM 1297 O O . GLY A 1 167 ? 9.332 -2.331 35.635 1.00 84.56 167 GLY A O 1
ATOM 1298 N N . VAL A 1 168 ? 8.826 -2.239 33.462 1.00 89.06 168 VAL A N 1
ATOM 1299 C CA . VAL A 1 168 ? 7.379 -2.404 33.670 1.00 89.06 168 VAL A CA 1
ATOM 1300 C C . VAL A 1 168 ? 7.007 -3.881 33.619 1.00 89.06 168 VAL A C 1
ATOM 1302 O O . VAL A 1 168 ? 7.288 -4.558 32.635 1.00 89.06 168 VAL A O 1
ATOM 1305 N N . THR A 1 169 ? 6.327 -4.385 34.649 1.00 87.69 169 THR A N 1
ATOM 1306 C CA . THR A 1 169 ? 5.769 -5.747 34.642 1.00 87.69 169 THR A CA 1
ATOM 1307 C C . THR A 1 169 ? 4.327 -5.721 34.144 1.00 87.69 169 THR A C 1
ATOM 1309 O O . THR A 1 169 ? 3.479 -5.058 34.737 1.00 87.69 169 THR A O 1
ATOM 1312 N N . ILE A 1 170 ? 4.036 -6.463 33.072 1.00 87.69 170 ILE A N 1
ATOM 1313 C CA . ILE A 1 170 ? 2.672 -6.632 32.554 1.00 87.69 170 ILE A CA 1
ATOM 1314 C C . ILE A 1 170 ? 2.069 -7.883 33.201 1.00 87.69 170 ILE A C 1
ATOM 1316 O O . ILE A 1 170 ? 2.439 -9.013 32.867 1.00 87.69 170 ILE A O 1
ATOM 1320 N N . ALA A 1 171 ? 1.146 -7.675 34.141 1.00 85.44 171 ALA A N 1
ATOM 1321 C CA . ALA A 1 171 ? 0.407 -8.756 34.790 1.00 85.44 171 ALA A CA 1
ATOM 1322 C C . ALA A 1 171 ? -0.328 -9.617 33.747 1.00 85.44 171 ALA A C 1
ATOM 1324 O O . ALA A 1 171 ? -0.825 -9.093 32.754 1.00 85.44 171 ALA A O 1
ATOM 132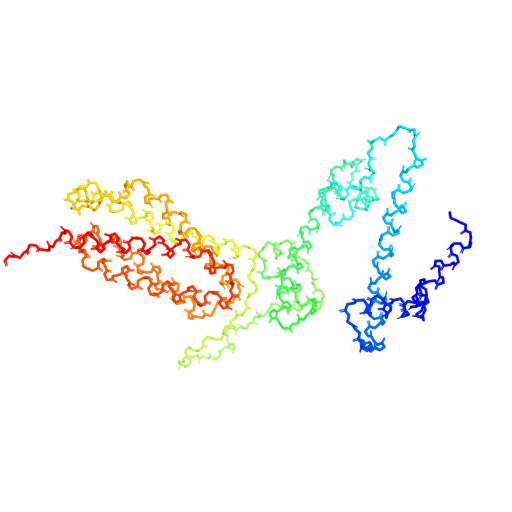5 N N . GLU A 1 172 ? -0.351 -10.939 33.949 1.00 88.81 172 GLU A N 1
ATOM 1326 C CA . GLU A 1 172 ? -0.952 -11.927 33.027 1.00 88.81 172 GLU A CA 1
ATOM 1327 C C . GLU A 1 172 ? -0.346 -11.957 31.604 1.00 88.81 172 GLU A C 1
ATOM 1329 O O . GLU A 1 172 ? -0.829 -12.662 30.716 1.00 88.81 172 GLU A O 1
ATOM 1334 N N . GLY A 1 173 ? 0.747 -11.225 31.368 1.00 83.31 173 GLY A N 1
ATOM 1335 C CA . GLY A 1 173 ? 1.429 -11.168 30.077 1.00 83.31 173 GLY A CA 1
ATOM 1336 C C . GLY A 1 173 ? 2.286 -12.399 29.762 1.00 83.31 173 GLY A C 1
ATOM 1337 O O . GLY A 1 173 ? 2.526 -12.717 28.595 1.00 83.31 173 GLY A O 1
ATOM 1338 N N . GLY A 1 174 ? 2.755 -13.110 30.788 1.00 85.88 174 GLY A N 1
ATOM 1339 C CA . GLY A 1 174 ? 3.727 -14.201 30.658 1.00 85.88 174 GLY A CA 1
ATOM 1340 C C . GLY A 1 174 ? 5.102 -13.738 30.145 1.00 85.88 174 GLY A C 1
ATOM 1341 O O . GLY A 1 174 ? 5.412 -12.549 30.110 1.00 85.88 174 GLY A O 1
ATOM 1342 N N . VAL A 1 175 ? 5.944 -14.682 29.716 1.00 83.50 175 VAL A N 1
ATOM 1343 C CA . VAL A 1 175 ? 7.308 -14.412 29.205 1.00 83.50 175 VAL A CA 1
ATOM 1344 C C . VAL A 1 175 ? 7.405 -14.605 27.694 1.00 83.50 175 VAL A C 1
ATOM 1346 O O . VAL A 1 175 ? 6.597 -15.338 27.116 1.00 83.50 175 VAL A O 1
ATOM 1349 N N . LEU A 1 176 ? 8.368 -13.958 27.034 1.00 80.69 176 LEU A N 1
ATOM 1350 C CA . LEU A 1 176 ? 8.606 -14.195 25.608 1.00 80.69 176 LEU A CA 1
ATOM 1351 C C . LEU A 1 176 ? 8.873 -15.691 25.347 1.00 80.69 176 LEU A C 1
ATOM 1353 O O . LEU A 1 176 ? 9.568 -16.320 26.149 1.00 80.69 176 LEU A O 1
ATOM 1357 N N . PRO A 1 177 ? 8.326 -16.277 24.264 1.00 77.94 177 PRO A N 1
ATOM 1358 C CA . PRO A 1 177 ? 8.645 -17.648 23.888 1.00 77.94 177 PRO A CA 1
ATOM 1359 C C . PRO A 1 177 ? 10.154 -17.796 23.674 1.00 77.94 177 PRO A C 1
ATOM 1361 O O . PRO A 1 177 ? 10.725 -17.157 22.795 1.00 77.94 177 PRO A O 1
ATOM 1364 N N . ASN A 1 178 ? 10.794 -18.632 24.484 1.00 75.31 178 ASN A N 1
ATOM 1365 C CA . ASN A 1 178 ? 12.205 -18.958 24.355 1.00 75.31 178 ASN A CA 1
ATOM 1366 C C . ASN A 1 178 ? 12.384 -20.455 24.610 1.00 75.31 178 ASN A C 1
ATOM 1368 O O . ASN A 1 178 ? 12.011 -20.948 25.675 1.00 75.31 178 ASN A O 1
ATOM 1372 N N . ILE A 1 179 ? 12.940 -21.174 23.637 1.00 74.81 179 ILE A N 1
ATOM 1373 C CA . ILE A 1 179 ? 13.285 -22.590 23.774 1.00 74.81 179 ILE A CA 1
ATOM 1374 C C . ILE A 1 179 ? 14.805 -22.665 23.802 1.00 74.81 179 ILE A C 1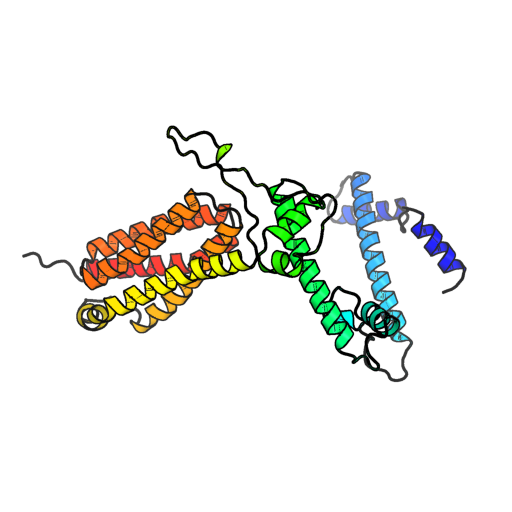
ATOM 1376 O O . ILE A 1 179 ? 15.465 -22.302 22.830 1.00 74.81 179 ILE A O 1
ATOM 1380 N N . GLN A 1 180 ? 15.357 -23.132 24.922 1.00 71.44 180 GLN A N 1
ATOM 1381 C CA . GLN A 1 180 ? 16.794 -23.349 25.048 1.00 71.44 180 GLN A CA 1
ATOM 1382 C C . GLN A 1 180 ? 17.256 -24.329 23.966 1.00 71.44 180 GLN A C 1
ATOM 1384 O O . GLN A 1 180 ? 16.631 -25.370 23.763 1.00 71.44 180 GLN A O 1
ATOM 1389 N N . SER A 1 181 ? 18.362 -24.019 23.290 1.00 72.00 181 SER A N 1
ATOM 1390 C CA . SER A 1 181 ? 18.878 -24.810 22.162 1.00 72.00 181 SER A CA 1
ATOM 1391 C C . SER A 1 181 ? 19.141 -26.278 22.516 1.00 72.00 181 SER A C 1
ATOM 1393 O O . SER A 1 181 ? 19.043 -27.140 21.649 1.00 72.00 181 SER A O 1
ATOM 1395 N N . VAL A 1 182 ? 19.399 -26.570 23.795 1.00 80.38 182 VAL A N 1
ATOM 1396 C CA . VAL A 1 182 ? 19.567 -27.929 24.334 1.00 80.38 182 VAL A CA 1
ATOM 1397 C C . VAL A 1 182 ? 18.299 -28.788 24.243 1.00 80.38 182 VAL A C 1
ATOM 1399 O O . VAL A 1 182 ? 18.393 -30.008 24.172 1.00 80.38 182 VAL A O 1
ATOM 1402 N N . LEU A 1 183 ? 17.118 -28.160 24.233 1.00 71.12 183 LEU A N 1
ATOM 1403 C CA . LEU A 1 183 ? 15.819 -28.834 24.152 1.00 71.12 183 LEU A CA 1
ATOM 1404 C C . LEU A 1 183 ? 15.374 -29.073 22.704 1.00 71.12 183 LEU A C 1
ATOM 1406 O O . LEU A 1 183 ? 14.365 -29.738 22.473 1.00 71.12 183 LEU A O 1
ATOM 1410 N N . LEU A 1 184 ? 16.102 -28.528 21.724 1.00 67.44 184 LEU A N 1
ATOM 1411 C CA . LEU A 1 184 ? 15.823 -28.784 20.320 1.00 67.44 184 LEU A CA 1
ATOM 1412 C C . LEU A 1 184 ? 16.391 -30.159 19.933 1.00 67.44 184 LEU A C 1
ATOM 1414 O O . LEU A 1 184 ? 17.549 -30.450 20.246 1.00 67.44 184 LEU A O 1
ATOM 1418 N N . PRO A 1 185 ? 15.624 -31.004 19.220 1.00 70.69 185 PRO A N 1
ATOM 1419 C CA . PRO A 1 185 ? 16.139 -32.261 18.693 1.00 70.69 185 PRO A CA 1
ATOM 1420 C C . PRO A 1 185 ? 17.408 -32.012 17.869 1.00 70.69 185 PRO A C 1
ATOM 1422 O O . PRO A 1 185 ? 17.432 -31.122 17.012 1.00 70.69 185 PRO A O 1
ATOM 1425 N N . LYS A 1 186 ? 18.468 -32.801 18.093 1.00 55.94 186 LYS A N 1
ATOM 1426 C CA . LYS A 1 186 ? 19.656 -32.774 17.226 1.00 55.94 186 LYS A CA 1
ATOM 1427 C C . LYS A 1 186 ? 19.212 -33.162 15.812 1.00 55.94 186 LYS A C 1
ATOM 1429 O O . LYS A 1 186 ? 18.806 -34.295 15.580 1.00 55.94 186 LYS A O 1
ATOM 1434 N N . LYS A 1 187 ? 19.232 -32.203 14.883 1.00 46.50 187 LYS A N 1
ATOM 1435 C CA . LYS A 1 187 ? 18.744 -32.378 13.506 1.00 46.50 187 LYS A CA 1
ATOM 1436 C C . LYS A 1 187 ? 19.466 -33.528 12.789 1.00 46.50 187 LYS A C 1
ATOM 1438 O O . LYS A 1 187 ? 20.622 -33.377 12.408 1.00 46.50 187 LYS A O 1
ATOM 1443 N N . THR A 1 188 ? 18.745 -34.607 12.492 1.00 43.50 188 THR A N 1
ATOM 1444 C CA . THR A 1 188 ? 18.946 -35.421 11.281 1.00 43.50 188 THR A CA 1
ATOM 1445 C C . THR A 1 188 ? 18.065 -34.842 10.170 1.00 43.50 188 THR A C 1
ATOM 1447 O O . THR A 1 188 ? 16.922 -34.460 10.411 1.00 43.50 188 THR A O 1
ATOM 1450 N N . GLY A 1 189 ? 18.633 -34.656 8.980 1.00 44.38 189 GLY A N 1
ATOM 1451 C CA . GLY A 1 189 ? 18.138 -33.719 7.969 1.00 44.38 189 GLY A CA 1
ATOM 1452 C C . GLY A 1 189 ? 16.738 -33.977 7.395 1.00 44.38 189 GLY A C 1
ATOM 1453 O O . GLY A 1 189 ? 16.462 -35.041 6.858 1.00 44.38 189 GLY A O 1
ATOM 1454 N N . LYS A 1 190 ? 15.908 -32.929 7.404 1.00 33.94 190 LYS A N 1
ATOM 1455 C CA . LYS A 1 190 ? 15.150 -32.377 6.262 1.00 33.94 190 LYS A CA 1
ATOM 1456 C C . LYS A 1 190 ? 14.534 -31.047 6.718 1.00 33.94 190 LYS A C 1
ATOM 1458 O O . LYS A 1 190 ? 13.986 -30.963 7.812 1.00 33.94 190 LYS A O 1
ATOM 1463 N N . LYS A 1 191 ? 14.739 -29.976 5.946 1.00 34.69 191 LYS A N 1
ATOM 1464 C CA . LYS A 1 191 ? 14.209 -28.635 6.240 1.00 34.69 191 LYS A CA 1
ATOM 1465 C C . LYS A 1 191 ? 12.766 -28.554 5.741 1.00 34.69 191 LYS A C 1
ATOM 1467 O O . LYS A 1 191 ? 12.565 -28.272 4.568 1.00 34.69 191 LYS A O 1
ATOM 1472 N N . ASP A 1 192 ? 11.816 -28.728 6.649 1.00 33.66 192 ASP A N 1
ATOM 1473 C CA . ASP A 1 192 ? 10.485 -28.138 6.520 1.00 33.66 192 ASP A CA 1
ATOM 1474 C C . ASP A 1 192 ? 10.447 -26.926 7.461 1.00 33.66 192 ASP A C 1
ATOM 1476 O O . ASP A 1 192 ? 10.518 -27.061 8.685 1.00 33.66 192 ASP A O 1
ATOM 1480 N N . GLU A 1 193 ? 10.455 -25.717 6.895 1.00 35.50 193 GLU A N 1
ATOM 1481 C CA . GLU A 1 193 ? 10.331 -24.480 7.668 1.00 35.50 193 GLU A CA 1
ATOM 1482 C C . GLU A 1 193 ? 8.859 -24.223 8.001 1.00 35.50 193 GLU A C 1
ATOM 1484 O O . GLU A 1 193 ? 8.054 -23.839 7.155 1.00 35.50 193 GLU A O 1
ATOM 1489 N N . VAL A 1 194 ? 8.525 -24.420 9.276 1.00 34.34 194 VAL A N 1
ATOM 1490 C CA . VAL A 1 194 ? 7.298 -23.922 9.898 1.00 34.34 194 VAL A CA 1
ATOM 1491 C C . VAL A 1 194 ? 7.367 -22.393 9.922 1.00 34.34 194 VAL A C 1
ATOM 1493 O O . VAL A 1 194 ? 8.229 -21.802 10.575 1.00 34.34 194 VAL A O 1
ATOM 1496 N N . SER A 1 195 ? 6.457 -21.756 9.187 1.00 31.27 195 SER A N 1
ATOM 1497 C CA . SER A 1 195 ? 6.303 -20.307 9.089 1.00 31.27 195 SER A CA 1
ATOM 1498 C C . SER A 1 195 ? 6.006 -19.688 10.459 1.00 31.27 195 SER A C 1
ATOM 1500 O O . SER A 1 195 ? 4.931 -19.889 11.026 1.00 31.27 195 SER A O 1
ATOM 1502 N N . SER A 1 196 ? 6.964 -18.917 10.975 1.00 31.62 196 SER A N 1
ATOM 1503 C CA . SER A 1 196 ? 6.762 -18.009 12.106 1.00 31.62 196 SER A CA 1
ATOM 1504 C C . SER A 1 196 ? 6.024 -16.761 11.619 1.00 31.62 196 SER A C 1
ATOM 1506 O O . SER A 1 196 ? 6.608 -15.891 10.974 1.00 31.62 196 SER A O 1
ATOM 1508 N N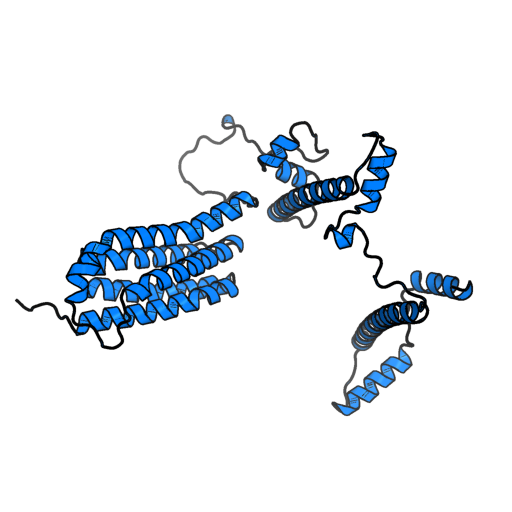 . ASP A 1 197 ? 4.726 -16.700 11.897 1.00 38.25 197 ASP A N 1
ATOM 1509 C CA . ASP A 1 197 ? 3.923 -15.493 11.710 1.00 38.25 197 ASP A CA 1
ATOM 1510 C C . ASP A 1 197 ? 4.396 -14.455 12.744 1.00 38.25 197 ASP A C 1
ATOM 1512 O O . ASP A 1 197 ? 4.252 -14.651 13.953 1.00 38.25 197 ASP A O 1
ATOM 1516 N N . ARG A 1 198 ? 5.082 -13.405 12.275 1.00 38.31 198 ARG A N 1
ATOM 1517 C CA . ARG A 1 198 ? 5.494 -12.246 13.082 1.00 38.31 198 ARG A CA 1
ATOM 1518 C C . ARG A 1 198 ? 4.588 -11.062 12.735 1.00 38.31 198 ARG A C 1
ATOM 1520 O O . ARG A 1 198 ? 4.442 -10.781 11.540 1.00 38.31 198 ARG A O 1
ATOM 1527 N N . PRO A 1 199 ? 4.121 -10.272 13.716 1.00 40.78 199 PRO A N 1
ATOM 1528 C CA . PRO A 1 199 ? 3.439 -9.025 13.424 1.00 40.78 199 PRO A CA 1
ATOM 1529 C C . PRO A 1 199 ? 4.483 -8.023 12.918 1.00 40.78 199 PRO A C 1
ATOM 1531 O O . PRO A 1 199 ? 5.438 -7.677 13.616 1.00 40.78 199 PRO A O 1
ATOM 1534 N N . ARG A 1 200 ? 4.337 -7.594 11.663 1.00 47.06 200 ARG A N 1
ATOM 1535 C CA . ARG A 1 200 ? 5.217 -6.622 10.998 1.00 47.06 200 ARG A CA 1
ATOM 1536 C C . ARG A 1 200 ? 5.034 -5.241 11.632 1.00 47.06 200 ARG A C 1
ATOM 1538 O O . ARG A 1 200 ? 4.104 -4.520 11.284 1.00 47.06 200 ARG A O 1
ATOM 1545 N N . GLY A 1 201 ? 5.918 -4.882 12.563 1.00 41.16 201 GLY A N 1
ATOM 1546 C CA . GLY A 1 201 ? 5.980 -3.545 13.156 1.00 41.16 201 GLY A CA 1
ATOM 1547 C C . GLY A 1 201 ? 6.191 -2.455 12.101 1.00 41.16 201 GLY A C 1
ATOM 1548 O O . GLY A 1 201 ? 6.782 -2.693 11.044 1.00 41.16 201 GLY A O 1
ATOM 1549 N N . ARG A 1 202 ? 5.722 -1.241 12.384 1.00 48.16 202 ARG A N 1
ATOM 1550 C CA . ARG A 1 202 ? 5.745 -0.064 11.497 1.00 48.16 202 ARG A CA 1
ATOM 1551 C C . ARG A 1 202 ? 7.117 0.209 10.859 1.00 48.16 202 ARG A C 1
ATOM 1553 O O . ARG A 1 202 ? 7.194 0.554 9.679 1.00 48.16 202 ARG A O 1
ATOM 1560 N N . MET A 1 203 ? 8.197 -0.063 11.594 1.00 44.84 203 MET A N 1
ATOM 1561 C CA . MET A 1 203 ? 9.577 0.043 11.111 1.00 44.84 203 MET A CA 1
ATOM 1562 C C . MET A 1 203 ? 9.923 -1.028 10.057 1.00 44.84 203 MET A C 1
ATOM 1564 O O . MET A 1 203 ? 10.562 -0.714 9.058 1.00 44.84 203 MET A O 1
ATOM 1568 N N . THR A 1 204 ? 9.414 -2.261 10.197 1.00 60.62 204 THR A N 1
ATOM 1569 C CA . THR A 1 204 ? 9.541 -3.316 9.168 1.00 60.62 204 THR A CA 1
ATOM 1570 C C . THR A 1 204 ? 8.710 -3.036 7.917 1.00 60.62 204 THR A C 1
ATOM 1572 O O . THR A 1 204 ? 9.087 -3.444 6.824 1.00 60.62 204 THR A O 1
ATOM 1575 N N . ASN A 1 205 ? 7.598 -2.309 8.050 1.00 76.50 205 ASN A N 1
ATOM 1576 C CA . ASN A 1 205 ? 6.793 -1.881 6.907 1.00 76.50 205 ASN A CA 1
ATOM 1577 C C . ASN A 1 205 ? 7.491 -0.777 6.105 1.00 76.50 205 ASN A C 1
ATOM 1579 O O . ASN A 1 205 ? 7.517 -0.841 4.880 1.00 76.50 205 ASN A O 1
ATOM 1583 N N . LEU A 1 206 ? 8.121 0.193 6.775 1.00 79.50 206 LEU A N 1
ATOM 1584 C CA . LEU A 1 206 ? 8.919 1.217 6.097 1.00 79.50 206 LEU A CA 1
ATOM 1585 C C . LEU A 1 206 ? 10.157 0.626 5.417 1.00 79.50 206 LEU A C 1
ATOM 1587 O O . LEU A 1 206 ? 10.436 0.985 4.275 1.00 79.50 206 LEU A O 1
ATOM 1591 N N . THR A 1 207 ? 10.867 -0.308 6.059 1.00 83.56 207 THR A N 1
ATOM 1592 C CA . THR A 1 207 ? 11.996 -0.987 5.407 1.00 83.56 207 THR A CA 1
ATOM 1593 C C . THR A 1 207 ? 11.538 -1.871 4.252 1.00 83.56 207 THR A C 1
ATOM 1595 O O . THR A 1 207 ? 12.152 -1.828 3.191 1.00 83.56 207 THR A O 1
ATOM 1598 N N . ALA A 1 208 ? 10.435 -2.612 4.391 1.00 84.38 208 ALA A N 1
ATOM 1599 C CA . ALA A 1 208 ? 9.881 -3.412 3.300 1.00 84.38 208 ALA A CA 1
ATOM 1600 C C . ALA A 1 208 ? 9.432 -2.544 2.117 1.00 84.38 208 ALA A C 1
ATOM 1602 O O . ALA A 1 208 ? 9.694 -2.901 0.971 1.00 84.38 208 ALA A O 1
ATOM 1603 N N . LEU A 1 209 ? 8.818 -1.388 2.377 1.00 90.06 209 LEU A N 1
ATOM 1604 C CA . LEU A 1 209 ? 8.464 -0.416 1.345 1.00 90.06 209 LEU A CA 1
ATOM 1605 C C . LEU A 1 209 ? 9.715 0.151 0.663 1.00 90.06 209 LEU A C 1
ATOM 1607 O O . LEU A 1 209 ? 9.786 0.187 -0.566 1.00 90.06 209 LEU A O 1
ATOM 1611 N N . ALA A 1 210 ? 10.711 0.556 1.455 1.00 89.88 210 ALA A N 1
ATOM 1612 C CA . ALA A 1 210 ? 11.973 1.082 0.949 1.00 89.88 210 ALA A CA 1
ATOM 1613 C C . ALA A 1 210 ? 12.714 0.050 0.090 1.00 89.88 210 ALA A C 1
ATOM 1615 O O . ALA A 1 210 ? 13.250 0.406 -0.952 1.00 89.88 210 ALA A O 1
ATOM 1616 N N . VAL A 1 211 ? 12.698 -1.229 0.468 1.00 90.75 211 VAL A N 1
ATOM 1617 C CA . VAL A 1 211 ? 13.279 -2.317 -0.331 1.00 90.75 211 VAL A CA 1
ATOM 1618 C C . VAL A 1 211 ? 12.458 -2.564 -1.598 1.00 90.75 211 VAL A C 1
ATOM 1620 O O . VAL A 1 211 ? 13.027 -2.616 -2.686 1.00 90.75 211 VAL A O 1
ATOM 1623 N N . ALA A 1 212 ? 11.132 -2.675 -1.485 1.00 92.00 212 ALA A N 1
ATOM 1624 C CA . ALA A 1 212 ? 10.254 -2.988 -2.612 1.00 92.00 212 ALA A CA 1
ATOM 1625 C C . ALA A 1 212 ? 10.311 -1.929 -3.724 1.00 92.00 212 ALA A C 1
ATOM 1627 O O . ALA A 1 212 ? 10.257 -2.281 -4.899 1.00 92.00 212 ALA A O 1
ATOM 1628 N N . VAL A 1 213 ? 10.451 -0.650 -3.362 1.00 94.38 213 VAL A N 1
ATOM 1629 C CA . VAL A 1 213 ? 10.585 0.471 -4.308 1.00 94.38 213 VAL A CA 1
ATOM 1630 C C . VAL A 1 213 ? 12.048 0.743 -4.670 1.00 94.38 213 VAL A C 1
ATOM 1632 O O . VAL A 1 213 ? 12.372 0.977 -5.835 1.00 94.38 213 VAL A O 1
ATOM 1635 N N . GLY A 1 214 ? 12.946 0.694 -3.688 1.00 93.19 214 GLY A N 1
ATOM 1636 C CA . GLY A 1 214 ? 14.351 1.054 -3.852 1.00 93.19 214 GLY A CA 1
ATOM 1637 C C . GLY A 1 214 ? 15.142 0.065 -4.700 1.00 93.19 214 GLY A C 1
ATOM 1638 O O . GLY A 1 214 ? 15.978 0.498 -5.487 1.00 93.19 214 GLY A O 1
ATOM 1639 N N . VAL A 1 215 ? 14.865 -1.242 -4.603 1.00 92.81 215 VAL A N 1
ATOM 1640 C CA . VAL A 1 215 ? 15.586 -2.257 -5.392 1.00 92.81 215 VAL A CA 1
ATOM 1641 C C . VAL A 1 215 ? 15.344 -2.084 -6.899 1.00 92.81 215 VAL A C 1
ATOM 1643 O O . VAL A 1 215 ? 16.334 -1.945 -7.619 1.00 92.81 215 VAL A O 1
ATOM 1646 N N . PRO A 1 216 ? 14.095 -2.021 -7.409 1.00 93.94 216 PRO A N 1
ATOM 1647 C CA . PRO A 1 216 ? 13.858 -1.785 -8.833 1.00 93.94 216 PRO A CA 1
ATOM 1648 C C . PRO A 1 216 ? 14.420 -0.448 -9.331 1.00 93.94 216 PRO A C 1
ATOM 1650 O O . PRO A 1 216 ? 15.052 -0.406 -10.385 1.00 93.94 216 PRO A O 1
ATOM 1653 N N . LEU A 1 217 ? 14.245 0.635 -8.562 1.00 94.12 217 LEU A N 1
ATOM 1654 C CA . LEU A 1 217 ? 14.772 1.955 -8.925 1.00 94.12 217 LEU A CA 1
ATOM 1655 C C . LEU A 1 217 ? 16.299 1.966 -9.008 1.00 94.12 217 LEU A C 1
ATOM 1657 O O . LEU A 1 217 ? 16.859 2.432 -10.000 1.00 94.12 217 LEU A O 1
ATOM 1661 N N . GLY A 1 218 ? 16.968 1.447 -7.978 1.00 93.88 218 GLY A N 1
ATOM 1662 C CA . GLY A 1 218 ? 18.424 1.400 -7.910 1.00 93.88 218 GLY A CA 1
ATOM 1663 C C . GLY A 1 218 ? 19.017 0.514 -9.001 1.00 93.88 218 GLY A C 1
ATOM 1664 O O . GLY A 1 218 ? 19.954 0.928 -9.682 1.00 93.88 218 GLY A O 1
ATOM 1665 N N . ALA A 1 219 ? 18.436 -0.668 -9.226 1.00 92.88 219 ALA A N 1
ATOM 1666 C CA . ALA A 1 219 ? 18.876 -1.575 -10.283 1.00 92.88 219 ALA A CA 1
ATOM 1667 C C . ALA A 1 219 ? 18.696 -0.953 -11.679 1.00 92.88 219 ALA A C 1
ATOM 1669 O O . ALA A 1 219 ? 19.629 -0.968 -12.483 1.00 92.88 219 ALA A O 1
ATOM 1670 N N . GLY A 1 220 ? 17.545 -0.327 -11.946 1.00 90.94 220 GLY A N 1
ATOM 1671 C CA . GLY A 1 220 ? 17.289 0.367 -13.207 1.00 90.94 220 GLY A CA 1
ATOM 1672 C C . GLY A 1 220 ? 18.235 1.548 -13.450 1.00 90.94 220 GLY A C 1
ATOM 1673 O O . GLY A 1 220 ? 18.775 1.695 -14.547 1.00 90.94 220 GLY A O 1
ATOM 1674 N N . GLN A 1 221 ? 18.498 2.370 -12.428 1.00 91.50 221 GLN A N 1
ATOM 1675 C CA . GLN A 1 221 ? 19.464 3.471 -12.534 1.00 91.50 221 GLN A CA 1
ATOM 1676 C C . GLN A 1 221 ? 20.890 2.967 -12.775 1.00 91.50 221 GLN A C 1
ATOM 1678 O O . GLN A 1 221 ? 21.584 3.500 -13.642 1.00 91.50 221 GLN A O 1
ATOM 1683 N N . ALA A 1 222 ? 21.318 1.925 -12.058 1.00 93.56 222 ALA A N 1
ATOM 1684 C CA . ALA A 1 222 ? 22.644 1.339 -12.224 1.00 93.56 222 ALA A CA 1
ATOM 1685 C C . ALA A 1 222 ? 22.855 0.808 -13.651 1.00 93.56 222 ALA A C 1
ATOM 1687 O O . ALA A 1 222 ? 23.867 1.123 -14.281 1.00 93.56 222 ALA A O 1
ATOM 1688 N N . LEU A 1 223 ? 21.878 0.077 -14.201 1.00 92.31 223 LEU A N 1
ATOM 1689 C CA . LEU A 1 223 ? 21.922 -0.397 -15.589 1.00 92.31 223 LEU A CA 1
ATOM 1690 C C . LEU A 1 223 ? 21.884 0.756 -16.600 1.00 92.31 223 LEU A C 1
ATOM 1692 O O . LEU A 1 223 ? 22.585 0.702 -17.615 1.00 92.31 223 LEU A O 1
ATOM 1696 N N . GLY A 1 224 ? 21.121 1.814 -16.306 1.00 88.94 224 GLY A N 1
ATOM 1697 C CA . GLY A 1 224 ? 21.098 3.073 -17.055 1.00 88.94 224 GLY A CA 1
ATOM 1698 C C . GLY A 1 224 ? 22.476 3.708 -17.188 1.00 88.94 224 GLY A C 1
ATOM 1699 O O . GLY A 1 224 ? 22.923 3.986 -18.299 1.00 88.94 224 GLY A O 1
ATOM 1700 N N . ILE A 1 225 ? 23.168 3.884 -16.062 1.00 91.94 225 ILE A N 1
ATOM 1701 C CA . ILE A 1 225 ? 24.520 4.454 -16.014 1.00 91.94 225 ILE A CA 1
ATOM 1702 C C . ILE A 1 225 ? 25.509 3.540 -16.741 1.00 91.94 225 ILE A C 1
ATOM 1704 O O . ILE A 1 225 ? 26.300 4.006 -17.559 1.00 91.94 225 ILE A O 1
ATOM 1708 N N . TRP A 1 226 ? 25.434 2.233 -16.497 1.00 93.25 226 TRP A N 1
ATOM 1709 C CA . TRP A 1 226 ? 26.330 1.256 -17.111 1.00 93.25 226 TRP A CA 1
ATOM 1710 C C . TRP A 1 226 ? 26.184 1.175 -18.640 1.00 93.25 226 TRP A C 1
ATOM 1712 O O . TRP A 1 226 ? 27.169 0.984 -19.358 1.00 93.25 226 TRP A O 1
ATOM 1722 N N . SER A 1 227 ? 24.965 1.368 -19.148 1.00 92.12 227 SER A N 1
ATOM 1723 C CA . SER A 1 227 ? 24.650 1.355 -20.585 1.00 92.12 227 SER A CA 1
ATOM 1724 C C . SER A 1 227 ? 24.758 2.734 -21.245 1.00 92.12 227 SER A C 1
ATOM 1726 O O . SER A 1 227 ? 24.561 2.850 -22.452 1.00 92.12 227 SER A O 1
ATOM 1728 N N . ALA A 1 228 ? 25.067 3.792 -20.487 1.00 92.00 228 ALA A N 1
ATOM 1729 C CA . ALA A 1 228 ? 25.107 5.162 -20.994 1.00 92.00 228 ALA A CA 1
ATOM 1730 C C . ALA A 1 228 ? 26.052 5.378 -22.196 1.00 92.00 228 ALA A C 1
ATOM 1732 O O . ALA A 1 228 ? 25.665 6.145 -23.081 1.00 92.00 228 ALA A O 1
ATOM 1733 N N . PRO A 1 229 ? 27.240 4.736 -22.285 1.00 93.44 229 PRO A N 1
ATOM 1734 C CA . PRO A 1 229 ? 28.097 4.852 -23.468 1.00 93.44 229 PRO A CA 1
ATOM 1735 C C . PRO A 1 229 ? 27.412 4.328 -24.739 1.00 93.44 229 PRO A C 1
ATOM 1737 O O . PRO A 1 229 ? 27.305 5.043 -25.729 1.00 93.44 229 PRO A O 1
ATOM 1740 N N . ASP A 1 230 ? 26.832 3.128 -24.689 1.00 92.62 230 ASP A N 1
ATOM 1741 C CA . ASP A 1 230 ? 26.150 2.508 -25.832 1.00 92.62 230 ASP A CA 1
ATOM 1742 C C . ASP A 1 230 ? 24.882 3.269 -26.248 1.00 92.62 230 ASP A C 1
ATOM 1744 O O . ASP A 1 230 ? 24.563 3.373 -27.436 1.00 92.62 230 ASP A O 1
ATOM 1748 N N . ILE A 1 231 ? 24.173 3.864 -25.282 1.00 90.31 231 ILE A N 1
ATOM 1749 C CA . ILE A 1 231 ? 23.023 4.741 -25.546 1.00 90.31 231 ILE A CA 1
ATOM 1750 C C . ILE A 1 231 ? 23.451 6.008 -26.306 1.00 90.31 231 ILE A C 1
ATOM 1752 O O . ILE A 1 231 ? 22.679 6.525 -27.113 1.00 90.31 231 ILE A O 1
ATOM 1756 N N . LYS A 1 232 ? 24.664 6.520 -26.070 1.00 91.00 232 LYS A N 1
ATOM 1757 C CA . LYS A 1 232 ? 25.182 7.714 -26.753 1.00 91.00 232 LYS A CA 1
ATOM 1758 C C . LYS A 1 232 ? 25.825 7.392 -28.101 1.00 91.00 232 LYS A C 1
ATOM 1760 O O . LYS A 1 232 ? 25.653 8.169 -29.033 1.00 91.00 232 LYS A O 1
ATOM 1765 N N . ASP A 1 233 ? 26.492 6.247 -28.225 1.00 91.38 233 ASP A N 1
ATOM 1766 C CA . ASP A 1 233 ? 27.341 5.959 -29.387 1.00 91.38 233 ASP A CA 1
ATOM 1767 C C . ASP A 1 233 ? 26.722 4.973 -30.382 1.00 91.38 233 ASP A C 1
ATOM 1769 O O . ASP A 1 233 ? 26.899 5.116 -31.597 1.00 91.38 233 ASP A O 1
ATOM 1773 N N . TRP A 1 234 ? 26.015 3.952 -29.897 1.00 93.50 234 TRP A N 1
ATOM 1774 C CA . TRP A 1 234 ? 25.461 2.883 -30.730 1.00 93.50 234 TRP A CA 1
ATOM 1775 C C . TRP A 1 234 ? 23.982 3.112 -31.047 1.00 93.50 234 TRP A C 1
ATOM 1777 O O . TRP A 1 234 ? 23.580 3.057 -32.210 1.00 93.50 234 TRP A O 1
ATOM 1787 N N . TYR A 1 235 ? 23.171 3.465 -30.048 1.00 92.00 235 TYR A N 1
ATOM 1788 C CA . TYR A 1 235 ? 21.726 3.654 -30.220 1.00 92.00 235 TYR A CA 1
ATOM 1789 C C . TYR A 1 235 ? 21.334 4.698 -31.290 1.00 92.00 235 TYR A C 1
ATOM 1791 O O . TYR A 1 235 ? 20.366 4.467 -32.030 1.00 92.00 235 TYR A O 1
ATOM 1799 N N . PRO A 1 236 ? 22.059 5.824 -31.478 1.00 92.56 236 PRO A N 1
ATOM 1800 C CA . PRO A 1 236 ? 21.765 6.758 -32.564 1.00 92.56 236 PRO A CA 1
ATOM 1801 C C . PRO A 1 236 ? 21.957 6.160 -33.961 1.00 92.56 236 PRO A C 1
ATOM 1803 O O . PRO A 1 236 ? 21.235 6.568 -34.870 1.00 92.56 236 PRO A O 1
ATOM 1806 N N . LYS A 1 237 ? 22.837 5.162 -34.121 1.00 92.69 237 LYS A N 1
ATOM 1807 C CA . LYS A 1 237 ? 23.160 4.521 -35.408 1.00 92.69 237 LYS A CA 1
ATOM 1808 C C . LYS A 1 237 ? 22.093 3.529 -35.882 1.00 92.69 237 LYS A C 1
ATOM 1810 O O . LYS A 1 237 ? 22.049 3.213 -37.066 1.00 92.69 237 LYS A O 1
ATOM 1815 N N . LEU A 1 238 ? 21.218 3.057 -34.989 1.00 90.94 238 LEU A N 1
ATOM 1816 C CA . LEU A 1 238 ? 20.098 2.185 -35.355 1.00 90.94 238 LEU A CA 1
ATOM 1817 C C . LEU A 1 238 ? 19.075 2.910 -36.235 1.00 90.94 238 LEU A C 1
ATOM 1819 O O . LEU A 1 238 ? 18.702 4.057 -35.953 1.00 90.94 238 LEU A O 1
ATOM 1823 N N . GLN A 1 239 ? 18.531 2.200 -37.224 1.00 93.00 239 GLN A N 1
ATOM 1824 C CA . GLN A 1 239 ? 17.360 2.646 -37.972 1.00 93.00 239 GLN A CA 1
ATOM 1825 C C . GLN A 1 239 ? 16.119 2.570 -37.076 1.00 93.00 239 GLN A C 1
ATOM 1827 O O . GLN A 1 239 ? 15.674 1.487 -36.687 1.00 93.00 239 GLN A O 1
ATOM 1832 N N . LYS A 1 240 ? 15.563 3.737 -36.738 1.00 92.44 240 LYS A N 1
ATOM 1833 C CA . LYS A 1 240 ? 14.448 3.895 -35.794 1.00 92.44 240 LYS A CA 1
ATOM 1834 C C . LYS A 1 240 ? 13.137 4.219 -36.531 1.00 92.44 240 LYS A C 1
ATOM 1836 O O . LYS A 1 240 ? 13.171 4.903 -37.555 1.00 92.44 240 LYS A O 1
ATOM 1841 N N . PRO A 1 241 ? 11.970 3.747 -36.059 1.00 93.44 241 PRO A N 1
ATOM 1842 C CA . PRO A 1 241 ? 10.681 4.259 -36.512 1.00 93.44 241 PRO A CA 1
ATOM 1843 C C . PRO A 1 241 ? 10.457 5.721 -36.119 1.00 93.44 241 PRO A C 1
ATOM 1845 O O . PRO A 1 241 ? 10.987 6.192 -35.115 1.00 93.44 241 PRO A O 1
ATOM 1848 N N . SER A 1 242 ? 9.638 6.432 -36.898 1.00 92.00 242 SER A N 1
ATOM 1849 C CA . SER A 1 242 ? 9.336 7.860 -36.697 1.00 92.00 242 SER A CA 1
ATOM 1850 C C . SER A 1 242 ? 8.621 8.151 -35.377 1.00 92.00 242 SER A C 1
ATOM 1852 O O . SER A 1 242 ? 8.714 9.256 -34.860 1.00 92.00 242 SER A O 1
ATOM 1854 N N . TRP A 1 243 ? 7.941 7.155 -34.812 1.00 93.31 243 TRP A N 1
ATOM 1855 C CA . TRP A 1 243 ? 7.247 7.244 -33.529 1.00 93.31 243 TRP A CA 1
ATOM 1856 C C . TRP A 1 243 ? 8.147 6.951 -32.317 1.00 93.31 243 TRP A C 1
ATOM 1858 O O . TRP A 1 243 ? 7.647 6.850 -31.200 1.00 93.31 243 TRP A O 1
ATOM 1868 N N . THR A 1 244 ? 9.466 6.811 -32.508 1.00 92.75 244 THR A N 1
ATOM 1869 C CA . THR A 1 244 ? 10.413 6.621 -31.397 1.00 92.75 244 THR A CA 1
ATOM 1870 C C . THR A 1 244 ? 10.511 7.903 -30.559 1.00 92.75 244 THR A C 1
ATOM 1872 O O . THR A 1 244 ? 10.906 8.939 -31.097 1.00 92.75 244 THR A O 1
ATOM 1875 N N . PRO A 1 245 ? 10.205 7.860 -29.251 1.00 92.62 245 PRO A N 1
ATOM 1876 C CA . PRO A 1 245 ? 10.348 9.008 -28.371 1.00 92.62 245 PRO A CA 1
ATOM 1877 C C . PRO A 1 245 ? 11.817 9.428 -28.219 1.00 92.62 245 PRO A C 1
ATOM 1879 O O . PRO A 1 245 ? 12.720 8.595 -28.351 1.00 92.62 245 PRO A O 1
ATOM 1882 N N . PRO A 1 246 ? 12.083 10.696 -27.865 1.00 90.62 246 PRO A N 1
ATOM 1883 C CA . PRO A 1 246 ? 13.422 11.141 -27.496 1.00 90.62 246 PRO A CA 1
ATOM 1884 C C . PRO A 1 246 ? 13.997 10.329 -26.324 1.00 90.62 246 PRO A C 1
ATOM 1886 O O . PRO A 1 246 ? 13.280 10.000 -25.383 1.00 90.62 246 PRO A O 1
ATOM 1889 N N . VAL A 1 247 ? 15.310 10.072 -26.321 1.00 86.94 247 VAL A N 1
ATOM 1890 C CA . VAL A 1 247 ? 15.987 9.239 -25.298 1.00 86.94 247 VAL A CA 1
ATOM 1891 C C . VAL A 1 247 ? 15.740 9.734 -23.863 1.00 86.94 247 VAL A C 1
ATOM 1893 O O . VAL A 1 247 ? 15.568 8.931 -22.947 1.00 86.94 247 VAL A O 1
ATOM 1896 N N . LEU A 1 248 ? 15.653 11.054 -23.668 1.00 88.12 248 LEU A N 1
ATOM 1897 C CA . LEU A 1 248 ? 15.398 11.676 -22.363 1.00 88.12 248 LEU A CA 1
ATOM 1898 C C . LEU A 1 248 ? 14.029 11.316 -21.762 1.00 88.12 248 LEU A C 1
ATOM 1900 O O . LEU A 1 248 ? 13.862 11.422 -20.551 1.00 88.12 248 LEU A O 1
ATOM 1904 N N . PHE A 1 249 ? 13.065 10.872 -22.572 1.00 91.06 249 PHE A N 1
ATOM 1905 C CA . PHE A 1 249 ? 11.740 10.464 -22.100 1.00 91.06 249 PHE A CA 1
ATOM 1906 C C . PHE A 1 249 ? 11.780 9.175 -21.267 1.00 91.06 249 PHE A C 1
ATOM 1908 O O . PHE A 1 249 ? 11.039 9.034 -20.294 1.00 91.06 249 PHE A O 1
ATOM 1915 N N . PHE A 1 250 ? 12.659 8.234 -21.621 1.00 88.94 250 PHE A N 1
ATOM 1916 C CA . PHE A 1 250 ? 12.647 6.893 -21.038 1.00 88.94 250 PHE A CA 1
ATOM 1917 C C . PHE A 1 250 ? 13.055 6.881 -19.557 1.00 88.94 250 PHE A C 1
ATOM 1919 O O . PHE A 1 250 ? 12.462 6.143 -18.776 1.00 88.94 250 PHE A O 1
ATOM 1926 N N . GLY A 1 251 ? 14.019 7.709 -19.141 1.00 89.06 251 GLY A N 1
ATOM 1927 C CA . GLY A 1 251 ? 14.510 7.740 -17.754 1.00 89.06 251 GLY A CA 1
ATOM 1928 C C . GLY A 1 251 ? 13.427 8.094 -16.717 1.00 89.06 251 GLY A C 1
ATOM 1929 O O . GLY A 1 251 ? 13.191 7.314 -15.786 1.00 89.06 251 GLY A O 1
ATOM 1930 N N . PRO A 1 252 ? 12.725 9.234 -16.871 1.00 93.00 252 PRO A N 1
ATOM 1931 C CA . PRO A 1 252 ? 11.607 9.602 -16.005 1.00 93.00 252 PRO A CA 1
ATOM 1932 C C . PRO A 1 252 ? 10.449 8.602 -16.066 1.00 93.00 252 PRO A C 1
ATOM 1934 O O . PRO A 1 252 ? 9.906 8.247 -15.020 1.00 93.00 252 PRO A O 1
ATOM 1937 N N . ALA A 1 253 ? 10.109 8.103 -17.262 1.00 93.00 253 ALA A N 1
ATOM 1938 C CA . ALA A 1 253 ? 9.050 7.109 -17.428 1.00 93.00 253 ALA A CA 1
ATOM 1939 C C . ALA A 1 253 ? 9.340 5.849 -16.598 1.00 93.00 253 ALA A C 1
ATOM 1941 O O . ALA A 1 253 ? 8.530 5.471 -15.754 1.00 93.00 253 ALA A O 1
ATOM 1942 N N . TRP A 1 254 ? 10.529 5.260 -16.741 1.00 93.25 254 TRP A N 1
ATOM 1943 C CA . TRP A 1 254 ? 10.922 4.074 -15.977 1.00 93.25 254 TRP A CA 1
ATOM 1944 C C . TRP A 1 254 ? 10.983 4.320 -14.468 1.00 93.25 254 TRP A C 1
ATOM 1946 O O . TRP A 1 254 ? 10.578 3.455 -13.698 1.00 93.25 254 TRP A O 1
ATOM 1956 N N . SER A 1 255 ? 11.399 5.511 -14.032 1.00 93.81 255 SER A N 1
ATOM 1957 C CA . SER A 1 255 ? 11.418 5.861 -12.604 1.00 93.81 255 SER A CA 1
ATOM 1958 C C . SER A 1 255 ? 10.012 5.837 -11.989 1.00 93.81 255 SER A C 1
ATOM 1960 O O . SER A 1 255 ? 9.800 5.266 -10.916 1.00 93.81 255 SER A O 1
ATOM 1962 N N . VAL A 1 256 ? 9.023 6.401 -12.688 1.00 95.44 256 VAL A N 1
ATOM 1963 C CA . VAL A 1 256 ? 7.620 6.352 -12.248 1.00 95.44 256 VAL A CA 1
ATOM 1964 C C . VAL A 1 256 ? 7.118 4.909 -12.233 1.00 95.44 256 VAL A C 1
ATOM 1966 O O . VAL A 1 256 ? 6.528 4.473 -11.245 1.00 95.44 256 VAL A O 1
ATOM 1969 N N . LEU A 1 257 ? 7.395 4.142 -13.289 1.00 95.69 257 LEU A N 1
ATOM 1970 C CA . LEU A 1 257 ? 6.927 2.760 -13.411 1.00 95.69 257 LEU A CA 1
ATOM 1971 C C . LEU A 1 257 ? 7.519 1.840 -12.340 1.00 95.69 257 LEU A C 1
ATOM 1973 O O . LEU A 1 257 ? 6.770 1.090 -11.720 1.00 95.69 257 LEU A O 1
ATOM 1977 N N . TYR A 1 258 ? 8.821 1.932 -12.059 1.00 95.62 258 TYR A N 1
ATOM 1978 C CA . TYR A 1 258 ? 9.462 1.163 -10.989 1.00 95.62 258 TYR A CA 1
ATOM 1979 C C . TYR A 1 258 ? 8.913 1.514 -9.611 1.00 95.62 258 TYR A C 1
ATOM 1981 O O . TYR A 1 258 ? 8.727 0.623 -8.783 1.00 95.62 258 TYR A O 1
ATOM 1989 N N . THR A 1 259 ? 8.582 2.785 -9.384 1.00 95.38 259 THR A N 1
ATOM 1990 C CA . THR A 1 259 ? 7.950 3.219 -8.134 1.00 95.38 259 THR A CA 1
ATOM 1991 C C . THR A 1 259 ? 6.560 2.602 -7.976 1.00 95.38 259 THR A C 1
ATOM 1993 O O . THR A 1 259 ? 6.264 2.007 -6.940 1.00 95.38 259 THR A O 1
ATOM 1996 N N . LEU A 1 260 ? 5.716 2.689 -9.011 1.00 96.12 260 LEU A N 1
ATOM 1997 C CA . LEU A 1 260 ? 4.366 2.113 -8.999 1.00 96.12 260 LEU A CA 1
ATOM 1998 C C . LEU A 1 260 ? 4.397 0.589 -8.847 1.00 96.12 260 LEU A C 1
ATOM 2000 O O . LEU A 1 260 ? 3.647 0.028 -8.050 1.00 96.12 260 LEU A O 1
ATOM 2004 N N . MET A 1 261 ? 5.295 -0.071 -9.576 1.00 95.56 261 MET A N 1
ATOM 2005 C CA . MET A 1 261 ? 5.495 -1.515 -9.538 1.00 95.56 261 MET A CA 1
ATOM 2006 C C . MET A 1 261 ? 5.974 -1.990 -8.158 1.00 95.56 261 MET A C 1
ATOM 2008 O O . MET A 1 261 ? 5.398 -2.926 -7.601 1.00 95.56 261 MET A O 1
ATOM 2012 N N . GLY A 1 262 ? 6.981 -1.331 -7.577 1.00 94.75 262 GLY A N 1
ATOM 2013 C CA . GLY A 1 262 ? 7.480 -1.649 -6.237 1.00 94.75 262 GLY A CA 1
ATOM 2014 C C . GLY A 1 262 ? 6.425 -1.422 -5.154 1.00 94.75 262 GLY A C 1
ATOM 2015 O O . GLY A 1 262 ? 6.245 -2.254 -4.263 1.00 94.75 262 GLY A O 1
ATOM 2016 N N . PHE A 1 263 ? 5.647 -0.341 -5.269 1.00 95.38 263 PHE A N 1
ATOM 2017 C CA . PHE A 1 263 ? 4.536 -0.074 -4.358 1.00 95.38 263 PHE A CA 1
ATOM 2018 C C . PHE A 1 263 ? 3.409 -1.111 -4.487 1.00 95.38 263 PHE A C 1
ATOM 2020 O O . PHE A 1 263 ? 2.861 -1.553 -3.476 1.00 95.38 263 PHE A O 1
ATOM 2027 N N . ALA A 1 264 ? 3.090 -1.561 -5.704 1.00 95.44 264 ALA A N 1
ATOM 2028 C CA . ALA A 1 264 ? 2.122 -2.633 -5.929 1.00 95.44 264 ALA A CA 1
ATOM 2029 C C . ALA A 1 264 ? 2.563 -3.945 -5.258 1.00 95.44 264 ALA A C 1
ATOM 2031 O O . ALA A 1 264 ? 1.768 -4.578 -4.562 1.00 95.44 264 ALA A O 1
ATOM 2032 N N . ALA A 1 265 ? 3.838 -4.323 -5.399 1.00 94.31 265 ALA A N 1
ATOM 2033 C CA . ALA A 1 265 ? 4.390 -5.516 -4.758 1.00 94.31 265 ALA A CA 1
ATOM 2034 C C . ALA A 1 265 ? 4.357 -5.423 -3.227 1.00 94.31 265 ALA A C 1
ATOM 2036 O O . ALA A 1 265 ? 3.975 -6.383 -2.557 1.00 94.31 265 ALA A O 1
ATOM 2037 N N . TYR A 1 266 ? 4.681 -4.253 -2.671 1.00 94.19 266 TYR A N 1
ATOM 2038 C CA . TYR A 1 266 ? 4.570 -3.993 -1.237 1.00 94.19 266 TYR A CA 1
ATOM 2039 C C . TYR A 1 266 ? 3.138 -4.193 -0.724 1.00 94.19 266 TYR A C 1
ATOM 2041 O O . TYR A 1 266 ? 2.934 -4.886 0.274 1.00 94.19 266 TYR A O 1
ATOM 2049 N N . ARG A 1 267 ? 2.135 -3.651 -1.426 1.00 92.25 267 ARG A N 1
ATOM 2050 C CA . ARG A 1 267 ? 0.723 -3.814 -1.049 1.00 92.25 267 ARG A CA 1
ATOM 2051 C C . ARG A 1 267 ? 0.283 -5.278 -1.042 1.00 92.25 267 ARG A C 1
ATOM 2053 O O . ARG A 1 267 ? -0.333 -5.729 -0.079 1.00 92.25 267 ARG A O 1
ATOM 2060 N N . VAL A 1 268 ? 0.644 -6.036 -2.076 1.00 90.25 268 VAL A N 1
ATOM 2061 C CA . VAL A 1 268 ? 0.309 -7.468 -2.163 1.00 90.25 268 VAL A CA 1
ATOM 2062 C C . VAL A 1 268 ? 1.027 -8.266 -1.077 1.00 90.25 268 VAL A C 1
ATOM 2064 O O . VAL A 1 268 ? 0.423 -9.130 -0.444 1.00 90.25 268 VAL A O 1
ATOM 2067 N N . TRP A 1 269 ? 2.285 -7.937 -0.778 1.00 90.50 269 TRP A N 1
ATOM 2068 C CA . TRP A 1 269 ? 3.030 -8.541 0.325 1.00 90.50 269 TRP A CA 1
ATOM 2069 C C . TRP A 1 269 ? 2.384 -8.278 1.689 1.00 90.50 269 TRP A C 1
ATOM 2071 O O . TRP A 1 269 ? 2.297 -9.201 2.505 1.00 90.50 269 TRP A O 1
ATOM 2081 N N . GLN A 1 270 ? 1.890 -7.061 1.942 1.00 87.12 270 GLN A N 1
ATOM 2082 C CA . GLN A 1 270 ? 1.146 -6.733 3.165 1.00 87.12 270 GLN A CA 1
ATOM 2083 C C . GLN A 1 270 ? -0.172 -7.500 3.289 1.00 87.12 270 GLN A C 1
ATOM 2085 O O . GLN A 1 270 ? -0.548 -7.896 4.389 1.00 87.12 270 GLN A O 1
ATOM 2090 N N . ALA A 1 271 ? -0.849 -7.740 2.168 1.00 83.31 271 ALA A N 1
ATOM 2091 C CA . ALA A 1 271 ? -2.099 -8.490 2.114 1.00 83.31 271 ALA A CA 1
ATOM 2092 C C . ALA A 1 271 ? -1.917 -10.020 2.227 1.00 83.31 271 ALA A C 1
ATOM 2094 O O . ALA A 1 271 ? -2.902 -10.752 2.174 1.00 83.31 271 ALA A O 1
ATOM 2095 N N . GLY A 1 272 ? -0.684 -10.511 2.417 1.00 82.44 272 GLY A N 1
ATOM 2096 C CA . GLY A 1 272 ? -0.389 -11.942 2.529 1.00 82.44 272 GLY A CA 1
ATOM 2097 C C . GLY A 1 272 ? -0.167 -12.605 1.171 1.00 82.44 272 GLY A C 1
ATOM 2098 O O . GLY A 1 272 ? -0.834 -13.582 0.838 1.00 82.44 272 GLY A O 1
ATOM 2099 N N . ALA A 1 273 ? 0.756 -12.055 0.377 1.00 79.88 273 ALA A N 1
ATOM 2100 C CA . ALA A 1 273 ? 1.031 -12.505 -0.985 1.00 79.88 273 ALA A CA 1
ATOM 2101 C C . ALA A 1 273 ? 1.253 -14.028 -1.094 1.00 79.88 273 ALA A C 1
ATOM 2103 O O . ALA A 1 273 ? 2.130 -14.566 -0.408 1.00 79.88 273 ALA A O 1
ATOM 2104 N N . PRO A 1 274 ? 0.547 -14.724 -2.003 1.00 87.19 274 PRO A N 1
ATOM 2105 C CA . PRO A 1 274 ? 0.825 -16.122 -2.279 1.00 87.19 274 PRO A CA 1
ATOM 2106 C C . PRO A 1 274 ? 2.213 -16.274 -2.935 1.00 87.19 274 PRO A C 1
ATOM 2108 O O . PRO A 1 274 ? 2.628 -15.394 -3.700 1.00 87.19 274 PRO A O 1
ATOM 2111 N N . PRO A 1 275 ? 2.923 -17.400 -2.711 1.00 88.94 275 PRO A N 1
ATOM 2112 C CA . PRO A 1 275 ? 4.265 -17.621 -3.261 1.00 88.94 275 PRO A CA 1
ATOM 2113 C C . PRO A 1 275 ? 4.341 -17.458 -4.782 1.00 88.94 275 PRO A C 1
ATOM 2115 O O . PRO A 1 275 ? 5.308 -16.901 -5.293 1.00 88.94 275 PRO A O 1
ATOM 2118 N N . LEU A 1 276 ? 3.294 -17.876 -5.502 1.00 90.25 276 LEU A N 1
ATOM 2119 C CA . LEU A 1 276 ? 3.210 -17.729 -6.954 1.00 90.25 276 LEU A CA 1
ATOM 2120 C C . LEU A 1 276 ? 3.221 -16.256 -7.393 1.00 90.25 276 LEU A C 1
ATOM 2122 O O . LEU A 1 276 ? 3.947 -15.910 -8.319 1.00 90.25 276 LEU A O 1
ATOM 2126 N N . ALA A 1 277 ? 2.474 -15.378 -6.714 1.00 91.00 277 ALA A N 1
ATOM 2127 C CA . ALA A 1 277 ? 2.415 -13.956 -7.056 1.00 91.00 277 ALA A CA 1
ATOM 2128 C C . ALA A 1 277 ? 3.784 -13.279 -6.885 1.00 91.00 277 ALA A C 1
ATOM 2130 O O . ALA A 1 277 ? 4.233 -12.549 -7.768 1.00 91.00 277 ALA A O 1
ATOM 2131 N N . MET A 1 278 ? 4.479 -13.564 -5.779 1.00 91.75 278 MET A N 1
ATOM 2132 C CA . MET A 1 278 ? 5.822 -13.022 -5.537 1.00 91.75 278 MET A CA 1
ATOM 2133 C C . MET A 1 278 ? 6.887 -13.658 -6.436 1.00 91.75 278 MET A C 1
ATOM 2135 O O . MET A 1 278 ? 7.838 -12.980 -6.832 1.00 91.75 278 MET A O 1
ATOM 2139 N N . GLY A 1 279 ? 6.718 -14.932 -6.801 1.00 94.19 279 GLY A N 1
ATOM 2140 C CA . GLY A 1 279 ? 7.564 -15.619 -7.774 1.00 94.19 279 GLY A CA 1
ATOM 2141 C C . GLY A 1 279 ? 7.461 -14.986 -9.161 1.00 94.19 279 GLY A C 1
ATOM 2142 O O . GLY A 1 279 ? 8.483 -14.645 -9.752 1.00 94.19 279 GLY A O 1
ATOM 2143 N N . LEU A 1 280 ? 6.239 -14.737 -9.643 1.00 96.19 280 LEU A N 1
ATOM 2144 C CA . LEU A 1 280 ? 5.992 -14.049 -10.914 1.00 96.19 280 LEU A CA 1
ATOM 2145 C C . LEU A 1 280 ? 6.506 -12.603 -10.894 1.00 96.19 280 LEU A C 1
ATOM 2147 O O . LEU A 1 280 ? 7.154 -12.181 -11.849 1.00 96.19 280 LEU A O 1
ATOM 2151 N N . TYR A 1 281 ? 6.307 -11.876 -9.788 1.00 95.94 281 TYR A N 1
ATOM 2152 C CA . TYR A 1 281 ? 6.869 -10.535 -9.602 1.00 95.94 281 TYR A CA 1
ATOM 2153 C C . TYR A 1 281 ? 8.402 -10.523 -9.699 1.00 95.94 281 TYR A C 1
ATOM 2155 O O . TYR A 1 281 ? 8.983 -9.657 -10.354 1.00 95.94 281 TYR A O 1
ATOM 2163 N N . THR A 1 282 ? 9.060 -11.488 -9.057 1.00 94.56 282 THR A N 1
ATOM 2164 C CA . THR A 1 282 ? 10.522 -11.614 -9.109 1.00 94.56 282 THR A CA 1
ATOM 2165 C C . THR A 1 282 ? 10.981 -11.966 -10.519 1.00 94.56 282 THR A C 1
ATOM 2167 O O . THR A 1 282 ? 11.913 -11.353 -11.030 1.00 94.56 282 THR A O 1
ATOM 2170 N N . LEU A 1 283 ? 10.298 -12.905 -11.179 1.00 96.88 283 LEU A N 1
ATOM 2171 C CA . LEU A 1 283 ? 10.619 -13.310 -12.544 1.00 96.88 283 LEU A CA 1
ATOM 2172 C C . LEU A 1 283 ? 10.479 -12.146 -13.533 1.00 96.88 283 LEU A C 1
ATOM 2174 O O . LEU A 1 283 ? 11.387 -11.924 -14.329 1.00 96.88 283 LEU A O 1
ATOM 2178 N N . GLN A 1 284 ? 9.393 -11.369 -13.465 1.00 96.31 284 GLN A N 1
ATOM 2179 C CA . GLN A 1 284 ? 9.230 -10.219 -14.360 1.00 96.31 284 GLN A CA 1
ATOM 2180 C C . GLN A 1 284 ? 10.257 -9.114 -14.080 1.00 96.31 284 GLN A C 1
ATOM 2182 O O . GLN A 1 284 ? 10.714 -8.479 -15.024 1.00 96.31 284 GLN A O 1
ATOM 2187 N N . LEU A 1 285 ? 10.692 -8.929 -12.825 1.00 95.19 285 LEU A N 1
ATOM 2188 C CA . LEU A 1 285 ? 11.782 -8.004 -12.499 1.00 95.19 285 LEU A CA 1
ATOM 2189 C C . LEU A 1 285 ? 13.123 -8.484 -13.077 1.00 95.19 285 LEU A C 1
ATOM 2191 O O . LEU A 1 285 ? 13.879 -7.678 -13.605 1.00 95.19 285 LEU A O 1
ATOM 2195 N N . VAL A 1 286 ? 13.417 -9.785 -13.018 1.00 95.94 286 VAL A N 1
ATOM 2196 C CA . VAL A 1 286 ? 14.638 -10.351 -13.618 1.00 95.94 286 VAL A CA 1
ATOM 2197 C C . VAL A 1 286 ? 14.652 -10.151 -15.132 1.00 95.94 286 VAL A C 1
ATOM 2199 O O . VAL A 1 286 ? 15.655 -9.681 -15.657 1.00 95.94 286 VAL A O 1
ATOM 2202 N N . LEU A 1 287 ? 13.543 -10.446 -15.818 1.00 96.56 287 LEU A N 1
ATOM 2203 C CA . LEU A 1 287 ? 13.411 -10.196 -17.260 1.00 96.56 287 LEU A CA 1
ATOM 2204 C C . LEU A 1 287 ? 13.576 -8.700 -17.572 1.00 96.56 287 LEU A C 1
ATOM 2206 O O . LEU A 1 287 ? 14.334 -8.318 -18.455 1.00 96.56 287 LEU A O 1
ATOM 2210 N N . ASN A 1 288 ? 12.959 -7.831 -16.767 1.00 96.00 288 ASN A N 1
ATOM 2211 C CA . ASN A 1 288 ? 13.060 -6.383 -16.938 1.00 96.00 288 ASN A CA 1
ATOM 2212 C C . ASN A 1 288 ? 14.519 -5.897 -16.867 1.00 96.00 288 ASN A C 1
ATOM 2214 O O . ASN A 1 288 ? 14.960 -5.113 -17.707 1.00 96.00 288 ASN A O 1
ATOM 2218 N N . LEU A 1 289 ? 15.280 -6.408 -15.896 1.00 94.38 289 LEU A N 1
ATOM 2219 C CA . LEU A 1 289 ? 16.693 -6.080 -15.722 1.00 94.38 289 LEU A CA 1
ATOM 2220 C C . LEU A 1 289 ? 17.591 -6.736 -16.782 1.00 94.38 289 LEU A C 1
ATOM 2222 O O . LEU A 1 289 ? 18.635 -6.177 -17.111 1.00 94.38 289 LEU A O 1
ATOM 2226 N N . ALA A 1 290 ? 17.206 -7.892 -17.329 1.00 95.75 290 ALA A N 1
ATOM 2227 C CA . ALA A 1 290 ? 17.948 -8.587 -18.381 1.00 95.75 290 ALA A CA 1
ATOM 2228 C C . ALA A 1 290 ? 17.837 -7.884 -19.743 1.00 95.75 290 ALA A C 1
ATOM 2230 O O . ALA A 1 290 ? 18.802 -7.886 -20.514 1.00 95.75 290 ALA A O 1
ATOM 2231 N N . TRP A 1 291 ? 16.708 -7.224 -20.016 1.00 95.88 291 TRP A N 1
ATOM 2232 C CA . TRP A 1 291 ? 16.466 -6.529 -21.279 1.00 95.88 291 TRP A CA 1
ATOM 2233 C C . TRP A 1 291 ? 17.557 -5.509 -21.632 1.00 95.88 291 TRP A C 1
ATOM 2235 O O . TRP A 1 291 ? 18.025 -5.445 -22.770 1.00 95.88 291 TRP A O 1
ATOM 2245 N N . GLN A 1 292 ? 17.985 -4.701 -20.661 1.00 92.88 292 GLN A N 1
ATOM 2246 C CA . GLN A 1 292 ? 18.905 -3.590 -20.905 1.00 92.88 292 GLN A CA 1
ATOM 2247 C C . GLN A 1 292 ? 20.328 -4.041 -21.309 1.00 92.88 292 GLN A C 1
ATOM 2249 O O . GLN A 1 292 ? 20.826 -3.545 -22.325 1.00 92.88 292 GLN A O 1
ATOM 2254 N N . PRO A 1 293 ? 20.970 -5.005 -20.617 1.00 94.50 293 PRO A N 1
ATOM 2255 C CA . PRO A 1 293 ? 22.188 -5.662 -21.094 1.00 94.50 293 PRO A CA 1
ATOM 2256 C C . PRO A 1 293 ? 22.041 -6.288 -22.488 1.00 94.50 293 PRO A C 1
ATOM 2258 O O . PRO A 1 293 ? 22.921 -6.107 -23.331 1.00 94.50 293 PRO A O 1
ATOM 2261 N N . LEU A 1 294 ? 20.933 -6.988 -22.761 1.00 95.25 294 LEU A N 1
ATOM 2262 C CA . LEU A 1 294 ? 20.700 -7.617 -24.067 1.00 95.25 294 LEU A CA 1
ATOM 2263 C C . LEU A 1 294 ? 20.634 -6.574 -25.191 1.00 95.25 294 LEU A C 1
ATOM 2265 O O . LEU A 1 294 ? 21.276 -6.730 -26.229 1.00 95.25 294 LEU A O 1
ATOM 2269 N N . MET A 1 295 ? 19.905 -5.482 -24.960 1.00 93.75 295 MET A N 1
ATOM 2270 C CA . MET A 1 295 ? 19.713 -4.417 -25.940 1.00 93.75 295 MET A CA 1
ATOM 2271 C C . MET A 1 295 ? 20.993 -3.608 -26.184 1.00 93.75 295 MET A C 1
ATOM 2273 O O . MET A 1 295 ? 21.355 -3.370 -27.334 1.00 93.75 295 MET A O 1
ATOM 2277 N N . PHE A 1 296 ? 21.669 -3.156 -25.124 1.00 92.62 296 PHE A N 1
ATOM 2278 C CA . PHE A 1 296 ? 22.717 -2.134 -25.239 1.00 92.62 296 PHE A CA 1
ATOM 2279 C C . PHE A 1 296 ? 24.143 -2.649 -25.070 1.00 92.62 296 PHE A C 1
ATOM 2281 O O . PHE A 1 296 ? 25.056 -1.951 -25.485 1.00 92.62 296 PHE A O 1
ATOM 2288 N N . LYS A 1 297 ? 24.363 -3.836 -24.494 1.00 92.00 297 LYS A N 1
ATOM 2289 C CA . LYS A 1 297 ? 25.715 -4.403 -24.335 1.00 92.00 297 LYS A CA 1
ATOM 2290 C C . LYS A 1 297 ? 25.981 -5.570 -25.264 1.00 92.00 297 LYS A C 1
ATOM 2292 O O . LYS A 1 297 ? 27.050 -5.633 -25.854 1.00 92.00 297 LYS A O 1
ATOM 2297 N N . ALA A 1 298 ? 25.015 -6.472 -25.404 1.00 92.62 298 ALA A N 1
ATOM 2298 C CA . ALA A 1 298 ? 25.109 -7.560 -26.373 1.00 92.62 298 ALA A CA 1
ATOM 2299 C C . ALA A 1 298 ? 24.738 -7.113 -27.798 1.00 92.62 298 ALA A C 1
ATOM 2301 O O . ALA A 1 298 ? 25.028 -7.830 -28.750 1.00 92.62 298 ALA A O 1
ATOM 2302 N N . HIS A 1 299 ? 24.078 -5.952 -27.940 1.00 93.06 299 HIS A N 1
ATOM 2303 C CA . HIS A 1 299 ? 23.526 -5.438 -29.205 1.00 93.06 299 HIS A CA 1
ATOM 2304 C C . HIS A 1 299 ? 22.622 -6.457 -29.928 1.00 93.06 299 HIS A C 1
ATOM 2306 O O . HIS A 1 299 ? 22.422 -6.376 -31.141 1.00 93.06 299 HIS A O 1
ATOM 2312 N N . ASP A 1 300 ? 22.037 -7.405 -29.187 1.00 93.19 300 ASP A N 1
ATOM 2313 C CA . ASP A 1 300 ? 21.223 -8.487 -29.737 1.00 93.19 300 ASP A CA 1
ATOM 2314 C C . ASP A 1 300 ? 19.736 -8.119 -29.685 1.00 93.19 300 ASP A C 1
ATOM 2316 O O . ASP A 1 300 ? 19.004 -8.389 -28.727 1.00 93.19 300 ASP A O 1
ATOM 2320 N N . LEU A 1 301 ? 19.270 -7.519 -30.781 1.00 92.88 301 LEU A N 1
ATOM 2321 C CA . LEU A 1 301 ? 17.873 -7.122 -30.956 1.00 92.88 301 LEU A CA 1
ATOM 2322 C C . LEU A 1 301 ? 16.904 -8.315 -30.975 1.00 92.88 301 LEU A C 1
ATOM 2324 O O . LEU A 1 301 ? 15.710 -8.137 -30.722 1.00 92.88 301 LEU A O 1
ATOM 2328 N N . ARG A 1 302 ? 17.372 -9.531 -31.297 1.00 93.44 302 ARG A N 1
ATOM 2329 C CA . ARG A 1 302 ? 16.523 -10.731 -31.300 1.00 93.44 302 ARG A CA 1
ATOM 2330 C C . ARG A 1 302 ? 16.295 -11.203 -29.874 1.00 93.44 302 ARG A C 1
ATOM 2332 O O . ARG A 1 302 ? 15.138 -11.368 -29.491 1.00 93.44 302 ARG A O 1
ATOM 2339 N N . ALA A 1 303 ? 17.366 -11.357 -29.099 1.00 94.19 303 ALA A N 1
ATOM 2340 C CA . ALA A 1 303 ? 17.277 -11.740 -27.695 1.00 94.19 303 ALA A CA 1
ATOM 2341 C C . ALA A 1 303 ? 16.472 -10.713 -26.886 1.00 94.19 303 ALA A C 1
ATOM 2343 O O . ALA A 1 303 ? 15.529 -11.097 -26.199 1.00 94.19 303 ALA A O 1
ATOM 2344 N N . ALA A 1 304 ? 16.744 -9.412 -27.056 1.00 95.31 304 ALA A N 1
ATOM 2345 C CA . ALA A 1 304 ? 15.986 -8.348 -26.391 1.00 95.31 304 ALA A CA 1
ATOM 2346 C C . ALA A 1 304 ? 14.491 -8.354 -26.771 1.00 95.31 304 ALA A C 1
ATOM 2348 O O . ALA A 1 304 ? 13.629 -8.084 -25.936 1.00 95.31 304 ALA A O 1
ATOM 2349 N N . SER A 1 305 ? 14.160 -8.686 -28.026 1.00 95.00 305 SER A N 1
ATOM 2350 C CA . SER A 1 305 ? 12.770 -8.812 -28.486 1.00 95.00 305 SER A CA 1
ATOM 2351 C C . SER A 1 305 ? 12.054 -10.022 -27.878 1.00 95.00 305 SER A C 1
ATOM 2353 O O . SER A 1 305 ? 10.863 -9.922 -27.573 1.00 95.00 305 SER A O 1
ATOM 2355 N N . TYR A 1 306 ? 12.735 -11.158 -27.711 1.00 96.25 306 TYR A N 1
ATOM 2356 C CA . TYR A 1 306 ? 12.148 -12.330 -27.055 1.00 96.25 306 TYR A CA 1
ATOM 2357 C C . TYR A 1 306 ? 11.976 -12.111 -25.554 1.00 96.25 306 TYR A C 1
ATOM 2359 O O . TYR A 1 306 ? 10.908 -12.411 -25.023 1.00 96.25 306 TYR A O 1
ATOM 2367 N N . ASP A 1 307 ? 12.977 -11.522 -24.902 1.00 97.56 307 ASP A N 1
ATOM 2368 C CA . ASP A 1 307 ? 12.948 -11.189 -23.479 1.00 97.56 307 ASP A CA 1
ATOM 2369 C C . ASP A 1 307 ? 11.767 -10.269 -23.131 1.00 97.56 307 ASP A C 1
ATOM 2371 O O . ASP A 1 307 ? 10.933 -10.629 -22.302 1.00 97.56 307 ASP A O 1
ATOM 2375 N N . ILE A 1 308 ? 11.593 -9.152 -23.848 1.00 96.69 308 ILE A N 1
ATOM 2376 C CA . ILE A 1 308 ? 10.495 -8.216 -23.556 1.00 96.69 308 ILE A CA 1
ATOM 2377 C C . ILE A 1 308 ? 9.105 -8.805 -23.854 1.00 96.69 308 ILE A C 1
ATOM 2379 O O . ILE A 1 308 ? 8.115 -8.448 -23.216 1.00 96.69 308 ILE A O 1
ATOM 2383 N N . THR A 1 309 ? 9.019 -9.752 -24.792 1.00 96.25 309 THR A N 1
ATOM 2384 C CA . THR A 1 309 ? 7.775 -10.488 -25.064 1.00 96.25 309 THR A CA 1
ATOM 2385 C C . THR A 1 309 ? 7.465 -11.463 -23.928 1.00 96.25 309 THR A C 1
ATOM 2387 O O . THR A 1 309 ? 6.325 -11.528 -23.468 1.00 96.25 309 THR A O 1
ATOM 2390 N N . ALA A 1 310 ? 8.472 -12.185 -23.429 1.00 97.38 310 ALA A N 1
ATOM 2391 C CA . ALA A 1 310 ? 8.326 -13.041 -22.256 1.00 97.38 310 ALA A CA 1
ATOM 2392 C C . ALA A 1 310 ? 7.942 -12.217 -21.017 1.00 97.38 310 ALA A C 1
ATOM 2394 O O . ALA A 1 310 ? 7.022 -12.592 -20.289 1.00 97.38 310 ALA A O 1
ATOM 2395 N N . LEU A 1 311 ? 8.568 -11.051 -20.831 1.00 97.56 311 LEU A N 1
ATOM 2396 C CA . LEU A 1 311 ? 8.234 -10.101 -19.775 1.00 97.56 311 LEU A CA 1
ATOM 2397 C C . LEU A 1 311 ? 6.761 -9.702 -19.817 1.00 97.56 311 LEU A C 1
ATOM 2399 O O . LEU A 1 311 ? 6.118 -9.707 -18.773 1.00 97.56 311 LEU A O 1
ATOM 2403 N N . LEU A 1 312 ? 6.194 -9.414 -20.993 1.00 97.38 312 LEU A N 1
ATOM 2404 C CA . LEU A 1 312 ? 4.772 -9.074 -21.114 1.00 97.38 312 LEU A CA 1
ATOM 2405 C C . LEU A 1 312 ? 3.847 -10.199 -20.652 1.00 97.38 312 LEU A C 1
ATOM 2407 O O . LEU A 1 312 ? 2.855 -9.933 -19.972 1.00 97.38 312 LEU A O 1
ATOM 2411 N N . VAL A 1 313 ? 4.174 -11.446 -20.993 1.00 97.69 313 VAL A N 1
ATOM 2412 C CA . VAL A 1 313 ? 3.390 -12.617 -20.579 1.00 97.69 313 VAL A CA 1
ATOM 2413 C C . VAL A 1 313 ? 3.457 -12.797 -19.062 1.00 97.69 313 VAL A C 1
ATOM 2415 O O . VAL A 1 313 ? 2.420 -12.937 -18.409 1.00 97.69 313 VAL A O 1
ATOM 2418 N N . VAL A 1 314 ? 4.658 -12.736 -18.479 1.00 97.88 314 VAL A N 1
ATOM 2419 C CA . VAL A 1 314 ? 4.842 -12.864 -17.023 1.00 97.88 314 VAL A CA 1
ATOM 2420 C C . VAL A 1 314 ? 4.203 -11.685 -16.287 1.00 97.88 314 VAL A C 1
ATOM 2422 O O . VAL A 1 314 ? 3.587 -11.870 -15.237 1.00 97.88 314 VAL A O 1
ATOM 2425 N N . LEU A 1 315 ? 4.275 -10.475 -16.840 1.00 97.38 315 LEU A N 1
ATOM 2426 C CA . LEU A 1 315 ? 3.641 -9.289 -16.277 1.00 97.38 315 LEU A CA 1
ATOM 2427 C C . LEU A 1 315 ? 2.113 -9.404 -16.295 1.00 97.38 315 LEU A C 1
ATOM 2429 O O . LEU A 1 315 ? 1.478 -9.122 -15.280 1.00 97.38 315 LEU A O 1
ATOM 2433 N N . ALA A 1 316 ? 1.514 -9.883 -17.389 1.00 97.56 316 ALA A N 1
ATOM 2434 C CA . ALA A 1 316 ? 0.078 -10.157 -17.444 1.00 97.56 316 ALA A CA 1
ATOM 2435 C C . ALA A 1 316 ? -0.340 -11.187 -16.381 1.00 97.56 316 ALA A C 1
ATOM 2437 O O . ALA A 1 316 ? -1.307 -10.962 -15.649 1.00 97.56 316 ALA A O 1
ATOM 2438 N N . ALA A 1 317 ? 0.425 -12.275 -16.231 1.00 97.19 317 ALA A N 1
ATOM 2439 C CA . ALA A 1 317 ? 0.193 -13.265 -15.179 1.00 97.19 317 ALA A CA 1
ATOM 2440 C C . ALA A 1 317 ? 0.327 -12.653 -13.772 1.00 97.19 317 ALA A C 1
ATOM 2442 O O . ALA A 1 317 ? -0.508 -12.903 -12.903 1.00 97.19 317 ALA A O 1
ATOM 2443 N N . THR A 1 318 ? 1.320 -11.783 -13.560 1.00 97.06 318 THR A N 1
ATOM 2444 C CA . THR A 1 318 ? 1.515 -11.056 -12.295 1.00 97.06 318 THR A CA 1
ATOM 2445 C C . THR A 1 318 ? 0.307 -10.179 -11.971 1.00 97.06 318 THR A C 1
ATOM 2447 O O . THR A 1 318 ? -0.164 -10.191 -10.838 1.00 97.06 318 THR A O 1
ATOM 2450 N N . ILE A 1 319 ? -0.246 -9.463 -12.956 1.00 97.06 319 ILE A N 1
ATOM 2451 C CA . ILE A 1 319 ? -1.444 -8.624 -12.785 1.00 97.06 319 ILE A CA 1
ATOM 2452 C C . ILE A 1 319 ? -2.655 -9.467 -12.376 1.00 97.06 319 ILE A C 1
ATOM 2454 O O . ILE A 1 319 ? -3.394 -9.071 -11.472 1.00 97.06 319 ILE A O 1
ATOM 2458 N N . VAL A 1 320 ? -2.851 -10.629 -13.007 1.00 96.88 320 VAL A N 1
ATOM 2459 C CA . VAL A 1 320 ? -3.944 -11.554 -12.673 1.00 96.88 320 VAL A CA 1
ATOM 2460 C C . VAL A 1 320 ? -3.809 -12.068 -11.240 1.00 96.88 320 VAL A C 1
ATOM 2462 O O . VAL A 1 320 ? -4.785 -12.020 -10.492 1.00 96.88 320 VAL A O 1
ATOM 2465 N N . GLU A 1 321 ? -2.617 -12.503 -10.827 1.00 94.81 321 GLU A N 1
ATOM 2466 C CA . GLU A 1 321 ? -2.388 -12.970 -9.454 1.00 94.81 321 GLU A CA 1
ATOM 2467 C C . GLU A 1 321 ? -2.503 -11.836 -8.427 1.00 94.81 321 GLU A C 1
ATOM 2469 O O . GLU A 1 321 ? -3.125 -12.012 -7.380 1.00 94.81 321 GLU A O 1
ATOM 2474 N N . PHE A 1 322 ? -1.985 -10.644 -8.733 1.00 95.25 322 PHE A N 1
ATOM 2475 C CA . PHE A 1 322 ? -2.090 -9.480 -7.850 1.00 95.25 322 PHE A CA 1
ATOM 2476 C C . PHE A 1 322 ? -3.547 -9.059 -7.662 1.00 95.25 322 PHE A C 1
ATOM 2478 O O . PHE A 1 322 ? -3.943 -8.736 -6.547 1.00 95.25 322 PHE A O 1
ATOM 2485 N N . ARG A 1 323 ? -4.376 -9.135 -8.713 1.00 94.56 323 ARG A N 1
ATOM 2486 C CA . ARG A 1 323 ? -5.805 -8.795 -8.646 1.00 94.56 323 ARG A CA 1
ATOM 2487 C C . ARG A 1 323 ? -6.590 -9.698 -7.693 1.00 94.56 323 ARG A C 1
ATOM 2489 O O . ARG A 1 323 ? -7.552 -9.225 -7.093 1.00 94.56 323 ARG A O 1
ATOM 2496 N N . LYS A 1 324 ? -6.194 -10.969 -7.548 1.00 91.81 324 LYS A N 1
ATOM 2497 C CA . LYS A 1 324 ? -6.824 -11.912 -6.605 1.00 91.81 324 LYS A CA 1
ATOM 2498 C C . LYS A 1 324 ? -6.588 -11.519 -5.143 1.00 91.81 324 LYS A C 1
ATOM 2500 O O . LYS A 1 324 ? -7.391 -11.886 -4.293 1.00 91.81 324 LYS A O 1
ATOM 2505 N N . VAL A 1 325 ? -5.498 -10.802 -4.862 1.00 89.50 325 VAL A N 1
ATOM 2506 C CA . VAL A 1 325 ? -5.079 -10.419 -3.506 1.00 89.50 325 VAL A CA 1
ATOM 2507 C C . VAL A 1 325 ? -5.463 -8.973 -3.191 1.00 89.50 325 VAL A C 1
ATOM 2509 O O . VAL A 1 325 ? -6.127 -8.711 -2.194 1.00 89.50 325 VAL A O 1
ATOM 2512 N N . ASP A 1 326 ? -5.059 -8.034 -4.049 1.00 91.00 326 ASP A N 1
ATOM 2513 C CA . ASP A 1 326 ? -5.357 -6.607 -3.933 1.00 91.00 326 ASP A CA 1
ATOM 2514 C C . ASP A 1 326 ? -5.681 -6.020 -5.326 1.00 91.00 326 ASP A C 1
ATOM 2516 O O . ASP A 1 326 ? -4.778 -5.768 -6.138 1.00 91.00 326 ASP A O 1
ATOM 2520 N N . PRO A 1 327 ? -6.967 -5.741 -5.620 1.00 92.25 327 PRO A N 1
ATOM 2521 C CA . PRO A 1 327 ? -7.374 -5.128 -6.880 1.00 92.25 327 PRO A CA 1
ATOM 2522 C C . PRO A 1 327 ? -6.684 -3.787 -7.158 1.00 92.25 327 PRO A C 1
ATOM 2524 O O . PRO A 1 327 ? -6.343 -3.515 -8.311 1.00 92.25 327 PRO A O 1
ATOM 2527 N N . ALA A 1 328 ? -6.415 -2.976 -6.131 1.00 91.25 328 ALA A N 1
ATOM 2528 C CA . ALA A 1 328 ? -5.734 -1.695 -6.300 1.00 91.25 328 ALA A CA 1
ATOM 2529 C C . ALA A 1 328 ? -4.276 -1.900 -6.744 1.00 91.25 328 ALA A C 1
ATOM 2531 O O . ALA A 1 328 ? -3.801 -1.207 -7.645 1.00 91.25 328 ALA A O 1
ATOM 2532 N N . ALA A 1 329 ? -3.586 -2.909 -6.203 1.00 90.69 329 ALA A N 1
ATOM 2533 C CA . ALA A 1 329 ? -2.235 -3.254 -6.643 1.00 90.69 329 ALA A CA 1
ATOM 2534 C C . ALA A 1 329 ? -2.191 -3.663 -8.124 1.00 90.69 329 ALA A C 1
ATOM 2536 O O . ALA A 1 329 ? -1.284 -3.256 -8.847 1.00 90.69 329 ALA A O 1
ATOM 2537 N N . SER A 1 330 ? -3.207 -4.387 -8.610 1.00 91.25 330 SER A N 1
ATOM 2538 C CA . SER A 1 330 ? -3.297 -4.742 -10.034 1.00 91.25 330 SER A CA 1
ATOM 2539 C C . SER A 1 330 ? -3.461 -3.515 -10.941 1.00 91.25 330 SER A C 1
ATOM 2541 O O . SER A 1 330 ? -2.852 -3.454 -12.007 1.00 91.25 330 SER A O 1
ATOM 2543 N N . THR A 1 331 ? -4.218 -2.499 -10.504 1.00 93.38 331 THR A N 1
ATOM 2544 C CA . THR A 1 331 ? -4.405 -1.265 -11.286 1.00 93.38 331 THR A CA 1
ATOM 2545 C C . THR A 1 331 ? -3.130 -0.433 -11.396 1.00 93.38 331 THR A C 1
ATOM 2547 O O . THR A 1 331 ? -2.885 0.166 -12.441 1.00 93.38 331 THR A O 1
ATOM 2550 N N . LEU A 1 332 ? -2.273 -0.461 -10.370 1.00 95.00 332 LEU A N 1
ATOM 2551 C CA . LEU A 1 332 ? -0.977 0.226 -10.373 1.00 95.00 332 LEU A CA 1
ATOM 2552 C C . LEU A 1 332 ? 0.013 -0.362 -11.392 1.00 95.00 332 LEU A C 1
ATOM 2554 O O . LEU A 1 332 ? 0.921 0.340 -11.831 1.00 95.00 332 LEU A O 1
ATOM 2558 N N . LEU A 1 333 ? -0.170 -1.623 -11.794 1.00 95.88 333 LEU A N 1
ATOM 2559 C CA . LEU A 1 333 ? 0.662 -2.287 -12.802 1.00 95.88 333 LEU A CA 1
ATOM 2560 C C . LEU A 1 333 ? 0.193 -2.035 -14.244 1.00 95.88 333 LEU A C 1
ATOM 2562 O O . LEU A 1 333 ? 0.951 -2.299 -15.176 1.00 95.88 333 LEU A O 1
ATOM 2566 N N . LEU A 1 334 ? -1.014 -1.500 -14.463 1.00 95.81 334 LEU A N 1
ATOM 2567 C CA . LEU A 1 334 ? -1.536 -1.256 -15.816 1.00 95.81 334 LEU A CA 1
ATOM 2568 C C . LEU A 1 334 ? -0.708 -0.235 -16.618 1.00 95.81 334 LEU A C 1
ATOM 2570 O O . LEU A 1 334 ? -0.420 -0.520 -17.783 1.00 95.81 334 LEU A O 1
ATOM 2574 N N . PRO A 1 335 ? -0.257 0.905 -16.047 1.00 97.19 335 PRO A N 1
ATOM 2575 C CA . PRO A 1 335 ? 0.640 1.817 -16.758 1.00 97.19 335 PRO A CA 1
ATOM 2576 C C . PRO A 1 335 ? 1.955 1.146 -17.167 1.00 97.19 335 PRO A C 1
ATOM 2578 O O . PRO A 1 335 ? 2.452 1.372 -18.268 1.00 97.19 335 PRO A O 1
ATOM 2581 N N . TYR A 1 336 ? 2.494 0.277 -16.307 1.00 96.19 336 TYR A N 1
ATOM 2582 C CA . TYR A 1 336 ? 3.713 -0.476 -16.593 1.00 96.19 336 TYR A CA 1
ATOM 2583 C C . TYR A 1 336 ? 3.501 -1.521 -17.692 1.00 96.19 336 TYR A C 1
ATOM 2585 O O . TYR A 1 336 ? 4.347 -1.652 -18.577 1.00 96.19 336 TYR A O 1
ATOM 2593 N N . PHE A 1 337 ? 2.356 -2.204 -17.706 1.00 97.00 337 PHE A N 1
ATOM 2594 C CA . PHE A 1 337 ? 1.994 -3.115 -18.790 1.00 97.00 337 PHE A CA 1
ATOM 2595 C C . PHE A 1 337 ? 1.869 -2.386 -20.129 1.00 97.00 337 PHE A C 1
ATOM 2597 O O . PHE A 1 337 ? 2.477 -2.804 -21.112 1.00 97.00 337 PHE A O 1
ATOM 2604 N N . ALA A 1 338 ? 1.145 -1.265 -20.163 1.00 96.88 338 ALA A N 1
ATOM 2605 C CA . ALA A 1 338 ? 0.979 -0.463 -21.373 1.00 96.88 338 ALA A CA 1
ATOM 2606 C C . ALA A 1 338 ? 2.327 0.048 -21.907 1.00 96.88 338 ALA A C 1
ATOM 2608 O O . ALA A 1 338 ? 2.603 -0.047 -23.104 1.00 96.88 338 ALA A O 1
ATOM 2609 N N . PHE A 1 339 ? 3.194 0.536 -21.018 1.00 96.31 339 PHE A N 1
ATOM 2610 C CA . PHE A 1 339 ? 4.519 1.012 -21.402 1.00 96.31 339 PHE A CA 1
ATOM 2611 C C . PHE A 1 339 ? 5.438 -0.118 -21.876 1.00 96.31 339 PHE A C 1
ATOM 2613 O O . PHE A 1 339 ? 6.128 0.033 -22.880 1.00 96.31 339 PHE A O 1
ATOM 2620 N N . SER A 1 340 ? 5.420 -1.271 -21.205 1.00 95.56 340 SER A N 1
ATOM 2621 C CA . SER A 1 340 ? 6.180 -2.451 -21.632 1.00 95.56 340 SER A CA 1
ATOM 2622 C C . SER A 1 340 ? 5.687 -2.987 -22.975 1.00 95.56 340 SER A C 1
ATOM 2624 O O . SER A 1 340 ? 6.493 -3.438 -23.782 1.00 95.56 340 SER A O 1
ATOM 2626 N N . ALA A 1 341 ? 4.385 -2.889 -23.260 1.00 96.75 341 ALA A N 1
ATOM 2627 C CA . ALA A 1 341 ? 3.814 -3.295 -24.543 1.00 96.75 341 ALA A CA 1
ATOM 2628 C C . ALA A 1 341 ? 4.274 -2.367 -25.670 1.00 96.75 341 ALA A C 1
ATOM 2630 O O . ALA A 1 341 ? 4.682 -2.823 -26.740 1.00 96.75 341 ALA A O 1
ATOM 2631 N N . PHE A 1 342 ? 4.291 -1.063 -25.395 1.00 96.00 342 PHE A N 1
ATOM 2632 C CA . PHE A 1 342 ? 4.890 -0.070 -26.276 1.00 96.00 342 PHE A CA 1
ATOM 2633 C C . PHE A 1 342 ? 6.386 -0.340 -26.514 1.00 96.00 342 PHE A C 1
ATOM 2635 O O . PHE A 1 342 ? 6.836 -0.357 -27.661 1.00 96.00 342 PHE A O 1
ATOM 2642 N N . ALA A 1 343 ? 7.152 -0.605 -25.454 1.00 93.94 343 ALA A N 1
ATOM 2643 C CA . ALA A 1 343 ? 8.573 -0.915 -25.557 1.00 93.94 343 ALA A CA 1
ATOM 2644 C C . ALA A 1 343 ? 8.818 -2.213 -26.346 1.00 93.94 343 ALA A C 1
ATOM 2646 O O . ALA A 1 343 ? 9.721 -2.248 -27.178 1.00 93.94 343 ALA A O 1
ATOM 2647 N N . ALA A 1 344 ? 7.976 -3.238 -26.184 1.00 95.94 344 ALA A N 1
ATOM 2648 C CA . ALA A 1 344 ? 8.054 -4.468 -26.968 1.00 95.94 344 ALA A CA 1
ATOM 2649 C C . ALA A 1 344 ? 7.820 -4.214 -28.461 1.00 95.94 344 ALA A C 1
ATOM 2651 O O . ALA A 1 344 ? 8.594 -4.685 -29.296 1.00 95.94 344 ALA A O 1
ATOM 2652 N N . ALA A 1 345 ? 6.800 -3.419 -28.800 1.00 96.19 345 ALA A N 1
ATOM 2653 C CA . ALA A 1 345 ? 6.549 -3.006 -30.177 1.00 96.19 345 ALA A CA 1
ATOM 2654 C C . ALA A 1 345 ? 7.742 -2.227 -30.758 1.00 96.19 345 ALA A C 1
ATOM 2656 O O . ALA A 1 345 ? 8.112 -2.427 -31.916 1.00 96.19 345 ALA A O 1
ATOM 2657 N N . LEU A 1 346 ? 8.381 -1.373 -29.950 1.00 94.31 346 LEU A N 1
ATOM 2658 C CA . LEU A 1 346 ? 9.560 -0.602 -30.347 1.00 94.31 346 LEU A CA 1
ATOM 2659 C C . LEU A 1 346 ? 10.781 -1.495 -30.589 1.00 94.31 346 LEU A C 1
ATOM 2661 O O . LEU A 1 346 ? 11.409 -1.393 -31.642 1.00 94.31 346 LEU A O 1
ATOM 2665 N N . THR A 1 347 ? 11.089 -2.410 -29.668 1.00 94.12 347 THR A N 1
ATOM 2666 C CA . THR A 1 347 ? 12.186 -3.379 -29.820 1.00 94.12 347 THR A CA 1
ATOM 2667 C C . THR A 1 347 ? 11.966 -4.278 -31.034 1.00 94.12 347 THR A C 1
ATOM 2669 O O . THR A 1 347 ? 12.897 -4.532 -31.800 1.00 94.12 347 THR A O 1
ATOM 2672 N N . TYR A 1 348 ? 10.726 -4.708 -31.268 1.00 94.50 348 TYR A N 1
ATOM 2673 C CA . TYR A 1 348 ? 10.369 -5.475 -32.455 1.00 94.50 348 TYR A CA 1
ATOM 2674 C C . TYR A 1 348 ? 10.568 -4.670 -33.751 1.00 94.50 348 TYR A C 1
ATOM 2676 O O . TYR A 1 348 ? 11.143 -5.178 -34.716 1.00 94.50 348 TYR A O 1
ATOM 2684 N N . ALA A 1 349 ? 10.181 -3.391 -33.768 1.00 94.06 349 ALA A N 1
ATOM 2685 C CA . ALA A 1 349 ? 10.419 -2.507 -34.907 1.00 94.06 349 ALA A CA 1
ATOM 2686 C C . ALA A 1 349 ? 11.919 -2.275 -35.166 1.00 94.06 349 ALA A C 1
ATOM 2688 O O . ALA A 1 349 ? 12.338 -2.254 -36.325 1.00 94.06 349 ALA A O 1
ATOM 2689 N N . PHE A 1 350 ? 12.743 -2.157 -34.117 1.00 93.38 350 PHE A N 1
ATOM 2690 C CA . PHE A 1 350 ? 14.201 -2.102 -34.266 1.00 93.38 350 PHE A CA 1
ATOM 2691 C C . PHE A 1 350 ? 14.744 -3.375 -34.905 1.00 93.38 350 PHE A C 1
ATOM 2693 O O . PHE A 1 350 ? 15.512 -3.284 -35.861 1.00 93.38 350 PHE A O 1
ATOM 2700 N N . ARG A 1 351 ? 14.306 -4.550 -34.438 1.00 92.38 351 ARG A N 1
ATOM 2701 C CA . ARG A 1 351 ? 14.703 -5.842 -35.011 1.00 92.38 351 ARG A CA 1
ATOM 2702 C C . ARG A 1 351 ? 14.354 -5.946 -36.497 1.00 92.38 351 ARG A C 1
ATOM 2704 O O . ARG A 1 351 ? 15.177 -6.424 -37.268 1.00 92.38 351 ARG A O 1
ATOM 2711 N N . GLN A 1 352 ? 13.157 -5.520 -36.905 1.00 92.88 352 GLN A N 1
ATOM 2712 C CA . GLN A 1 352 ? 12.755 -5.584 -38.315 1.00 92.88 352 GLN A CA 1
ATOM 2713 C C . GLN A 1 352 ? 13.576 -4.650 -39.211 1.00 92.88 352 GLN A C 1
ATOM 2715 O O . GLN A 1 352 ? 13.922 -5.016 -40.329 1.00 92.88 352 GLN A O 1
ATOM 2720 N N . ARG A 1 353 ? 13.871 -3.439 -38.730 1.00 92.06 353 ARG A N 1
ATOM 2721 C CA . ARG A 1 353 ? 14.564 -2.402 -39.514 1.00 92.06 353 ARG A CA 1
ATOM 2722 C C . ARG A 1 353 ? 16.081 -2.553 -39.531 1.00 92.06 353 ARG A C 1
ATOM 2724 O O . ARG A 1 353 ? 16.743 -1.921 -40.340 1.00 92.06 353 ARG A O 1
ATOM 2731 N N . ASN A 1 354 ? 16.630 -3.373 -38.641 1.00 91.12 354 ASN A N 1
ATOM 2732 C CA . ASN A 1 354 ? 18.062 -3.627 -38.540 1.00 91.12 354 ASN A CA 1
ATOM 2733 C C . ASN A 1 354 ? 18.300 -5.146 -38.606 1.00 91.12 354 ASN A C 1
ATOM 2735 O O . ASN A 1 354 ? 18.695 -5.746 -37.601 1.00 91.12 354 ASN A O 1
ATOM 2739 N N . PRO A 1 355 ? 17.996 -5.800 -39.748 1.00 82.06 355 PRO A N 1
ATOM 2740 C CA . PRO A 1 355 ? 18.273 -7.219 -39.909 1.00 82.06 355 PRO A CA 1
ATOM 2741 C C . PRO A 1 355 ? 19.785 -7.468 -39.775 1.00 82.06 355 PRO A C 1
ATOM 2743 O O . PRO A 1 355 ? 20.582 -6.610 -40.168 1.00 82.06 355 PRO A O 1
ATOM 2746 N N . PRO A 1 356 ? 20.202 -8.618 -39.216 1.00 76.81 356 PRO A N 1
ATOM 2747 C CA . PRO A 1 356 ? 21.616 -8.957 -39.167 1.00 76.81 356 PRO A CA 1
ATOM 2748 C C . PRO A 1 356 ? 22.173 -9.003 -40.588 1.00 76.81 356 PRO A C 1
ATOM 2750 O O . PRO A 1 356 ? 21.487 -9.448 -41.512 1.00 76.81 356 PRO A O 1
ATOM 2753 N N . LYS A 1 357 ? 23.410 -8.530 -40.751 1.00 65.88 357 LYS A N 1
ATOM 2754 C CA . LYS A 1 357 ? 24.129 -8.680 -42.013 1.00 65.88 357 LYS A CA 1
ATOM 2755 C C . LYS A 1 357 ? 24.245 -10.177 -42.297 1.00 65.88 357 LYS A C 1
ATOM 2757 O O . LYS A 1 357 ? 24.670 -10.935 -41.430 1.00 65.88 357 LYS A O 1
ATOM 2762 N N . VAL A 1 358 ? 23.746 -10.588 -43.457 1.00 56.34 358 VAL A N 1
ATOM 2763 C CA . VAL A 1 358 ? 23.983 -11.929 -43.985 1.00 56.34 358 VAL A CA 1
ATOM 2764 C C . VAL A 1 358 ? 25.388 -11.860 -44.568 1.00 56.34 358 VAL A C 1
ATOM 2766 O O . VAL A 1 358 ? 25.562 -11.230 -45.609 1.00 56.34 358 VAL A O 1
ATOM 2769 N N . ASP A 1 359 ? 26.365 -12.371 -43.823 1.00 42.97 359 ASP A N 1
ATOM 2770 C CA . ASP A 1 359 ? 27.712 -12.624 -44.344 1.00 42.97 359 ASP A CA 1
ATOM 2771 C C . ASP A 1 359 ? 27.710 -13.888 -45.214 1.00 42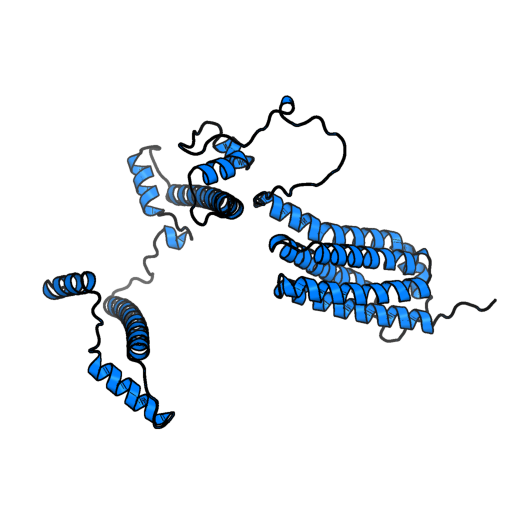.97 359 ASP A C 1
ATOM 2773 O O . ASP A 1 359 ? 27.003 -14.861 -44.840 1.00 42.97 359 ASP A O 1
#

InterPro domains:
  IPR000164 Histone H3/CENP-A [PS00959] (24-32)
  IPR000164 Histone H3/CENP-A [SM00428] (1-94)
  IPR002119 Histone H2A [PR00620] (81-103)
  IPR002119 Histone H2A [PR00620] (110-125)
  IPR002119 Histone H2A [PR00620] (125-138)
  IPR002119 Histone H2A [PR00620] (139-153)
  IPR002119 Histone H2A [PR00620] (167-185)
  IPR002119 Histone H2A [PTHR23430] (76-188)
  IPR002119 Histone H2A [SM00414] (71-190)
  IPR004307 TspO/MBR-related protein [PF03073] (212-350)
  IPR004307 TspO/MBR-related protein [cd15904] (213-336)
  IPR007125 Core Histone H2A/H2B/H3 domain [PF00125] (1-74)
  IPR007125 Core Histone H2A/H2B/H3 domain [PF00125] (80-156)
  IPR009072 Histone-fold [G3DSA:1.10.20.10] (1-81)
  IPR009072 Histone-fold [G3DSA:1.10.20.10] (83-196)
  IPR009072 Histone-fold [SSF47113] (1-74)
  IPR009072 Histone-fold [SSF47113] (74-191)
  IPR032454 Histone H2A, C-terminal domain [PF16211] (159-191)
  IPR032458 Histone H2A conserved site [PS00046] (89-95)
  IPR038330 TspO/MBR-related superfamily [G3DSA:1.20.1260.100] (203-355)

Organism: Auxenochlorella protothecoides (NCBI:txid3075)